Protein AF-A0A6A6DLZ6-F1 (afdb_monomer_lite)

Radius of gyration: 21.55 Å; chains: 1; bounding box: 54×47×52 Å

pLDDT: mean 84.93, std 8.83, range [51.41, 95.44]

InterPro domains:
  IPR036188 FAD/NAD(P)-binding domain superfamily [SSF51905] (59-124)
  IPR053212 2,6-Dihydroxypyridine 3-monooxygenase [PTHR47469] (5-257)
  IPR054707 2,6-dihydroxypyridine 3-monooxygenase, substrate binding domain-like [PF22607] (129-257)

Secondary structure (DSSP, 8-state):
--HHHHIIIII---S---EEEEEEEEE-TTS-EEEEEEEEEEEEE--HHHHHHHHHHHHH--SSSPPPP---SEEEEEEEE-SSSEEEEEEETTS---EEEEEES------GGG-HHHHHH-TT--PEEEEEEEEEEEEEGGGS-HHHHHHHTTEEEEEEETTEEEEEEEE--TT----GGG-EEEEEEEEE---HHHHHHHTB-TTSPBPSSEE-TTT--TT--HHHHHTTS----HHHHHHHHT-SS-BEEEEEE-

Foldseek 3Di:
DPPVVCCVPQQPDDPDFWAWFFWEFEADLAQDTPDIDGDPDTDIDGDPLSVVVSVVCSLQVDPDDPGDDDDPQWAWDDWDDPPQWIKTWTAGPPDPGDIDIDTHNDDDQPPPPPRPHCCVVPVPDDWAFPQKKKKKDKDFLVLDDPSLSVSAPSHWYWYDFPPKIKIKHWYAASVSDPPNRRTMMMMIIIDGHNDVVVVQVLQQFPVRDGDPWKDAQVGGDPCNAPQNCCVVTSRSNVSVNSVRVSDDGIIMTGDTDD

Structure (mmCIF, N/CA/C/O backbone):
data_AF-A0A6A6DLZ6-F1
#
_entry.id   AF-A0A6A6DLZ6-F1
#
loop_
_atom_site.group_PDB
_atom_site.id
_atom_site.type_symbol
_atom_site.label_atom_id
_atom_site.label_alt_id
_atom_site.label_comp_id
_atom_site.label_asym_id
_atom_site.label_entity_id
_atom_site.label_seq_id
_atom_site.pdbx_PDB_ins_code
_atom_site.Cartn_x
_atom_site.Cartn_y
_atom_site.Cartn_z
_atom_site.occupancy
_atom_site.B_iso_or_equiv
_atom_site.auth_seq_id
_atom_site.auth_comp_id
_atom_site.auth_asym_id
_atom_site.auth_atom_id
_atom_site.pdbx_PDB_model_num
ATOM 1 N N . PRO A 1 1 ? -11.642 18.441 1.630 1.00 51.41 1 PRO A N 1
ATOM 2 C CA . PRO A 1 1 ? -10.309 19.098 1.630 1.00 51.41 1 PRO A CA 1
ATOM 3 C C . PRO A 1 1 ? -9.231 18.124 1.139 1.00 51.41 1 PRO A C 1
ATOM 5 O O . PRO A 1 1 ? -9.295 16.949 1.484 1.00 51.41 1 PRO A O 1
ATOM 8 N N . GLY A 1 2 ? -8.276 18.574 0.318 1.00 76.56 2 GLY A N 1
ATOM 9 C CA . GLY A 1 2 ? -7.128 17.735 -0.048 1.00 76.56 2 GLY A CA 1
ATOM 10 C C . GLY A 1 2 ? -6.233 17.472 1.169 1.00 76.56 2 GLY A C 1
ATOM 11 O O . GLY A 1 2 ? -6.172 18.306 2.071 1.00 76.56 2 GLY A O 1
ATOM 12 N N . VAL A 1 3 ? -5.515 16.340 1.188 1.00 80.38 3 VAL A N 1
ATOM 13 C CA . VAL A 1 3 ? -4.617 15.951 2.301 1.00 80.38 3 VAL A CA 1
ATOM 14 C C . VAL A 1 3 ? -3.654 17.082 2.672 1.00 80.38 3 VAL A C 1
ATOM 16 O O . VAL A 1 3 ? -3.439 17.351 3.846 1.00 80.38 3 VAL A O 1
ATOM 19 N N . ARG A 1 4 ? -3.129 17.801 1.676 1.00 80.56 4 ARG A N 1
ATOM 20 C CA . ARG A 1 4 ? -2.247 18.951 1.895 1.00 80.56 4 ARG A CA 1
ATOM 21 C C . ARG A 1 4 ? -2.924 20.078 2.671 1.00 80.56 4 ARG A C 1
ATOM 23 O O . ARG A 1 4 ? -2.366 20.537 3.654 1.00 80.56 4 ARG A O 1
ATOM 30 N N . THR A 1 5 ? -4.117 20.499 2.250 1.00 85.00 5 THR A N 1
ATOM 31 C CA . THR A 1 5 ? -4.872 21.552 2.943 1.00 85.00 5 THR A CA 1
ATOM 32 C C . THR A 1 5 ? -5.082 21.182 4.406 1.00 85.00 5 THR A C 1
ATOM 34 O O . THR A 1 5 ? -4.882 22.015 5.277 1.00 85.00 5 THR A O 1
ATOM 37 N N . PHE A 1 6 ? -5.394 19.912 4.678 1.00 86.38 6 PHE A N 1
ATOM 38 C CA . PHE A 1 6 ? -5.531 19.415 6.042 1.00 86.38 6 PHE A CA 1
ATOM 39 C C . PHE A 1 6 ? -4.216 19.496 6.837 1.00 86.38 6 PHE A C 1
ATOM 41 O O . PHE A 1 6 ? -4.207 19.965 7.970 1.00 86.38 6 PHE A O 1
ATOM 48 N N . VAL A 1 7 ? -3.089 19.071 6.256 1.00 87.12 7 VAL A N 1
ATOM 49 C CA . VAL A 1 7 ? -1.778 19.158 6.926 1.00 87.12 7 VAL A CA 1
ATOM 50 C C . VAL A 1 7 ? -1.394 20.613 7.213 1.00 87.12 7 VAL A C 1
ATOM 52 O O . VAL A 1 7 ? -0.955 20.921 8.323 1.00 87.12 7 VAL A O 1
ATOM 55 N N . ASP A 1 8 ? -1.592 21.496 6.234 1.00 84.00 8 ASP A N 1
ATOM 56 C CA . ASP A 1 8 ? -1.259 22.919 6.326 1.00 84.00 8 ASP A CA 1
ATOM 57 C C . ASP A 1 8 ? -2.126 23.631 7.388 1.00 84.00 8 ASP A C 1
ATOM 59 O O . ASP A 1 8 ? -1.635 24.491 8.121 1.00 84.00 8 ASP A O 1
ATOM 63 N N . GLU A 1 9 ? -3.399 23.247 7.513 1.00 86.69 9 GLU A N 1
ATOM 64 C CA . GLU A 1 9 ? -4.353 23.847 8.451 1.00 86.69 9 GLU A CA 1
ATOM 65 C C . GLU A 1 9 ? -4.205 23.315 9.884 1.00 86.69 9 GLU A C 1
ATOM 67 O O . GLU A 1 9 ? -4.178 24.108 10.831 1.00 86.69 9 GLU A O 1
ATOM 72 N N . TYR A 1 10 ? -4.081 21.994 10.055 1.00 84.38 10 TYR A N 1
ATOM 73 C CA . TYR A 1 10 ? -4.213 21.346 11.364 1.00 84.38 10 TYR A CA 1
ATOM 74 C C . TYR A 1 10 ? -2.885 20.886 11.969 1.00 84.38 10 TYR A C 1
ATOM 76 O O . TYR A 1 10 ? -2.687 21.057 13.167 1.00 84.38 10 TYR A O 1
ATOM 84 N N . VAL A 1 11 ? -1.953 20.346 11.175 1.00 84.44 11 VAL A N 1
ATOM 85 C CA . VAL A 1 11 ? -0.711 19.760 11.718 1.00 84.44 11 VAL A CA 1
ATOM 86 C C . VAL A 1 11 ? 0.348 20.831 11.982 1.00 84.44 11 VAL A C 1
ATOM 88 O O . VAL A 1 11 ? 0.871 20.892 13.092 1.00 84.44 11 VAL A O 1
ATOM 91 N N . LYS A 1 12 ? 0.608 21.695 10.984 1.00 74.81 12 LYS A N 1
ATOM 92 C CA . LYS A 1 12 ? 1.589 22.805 10.984 1.00 74.81 12 LYS A CA 1
ATOM 93 C C . LYS A 1 12 ? 3.054 22.386 11.247 1.00 74.81 12 LYS A C 1
ATOM 95 O O . LYS A 1 12 ? 3.351 21.449 11.973 1.00 74.81 12 LYS A O 1
ATOM 100 N N . ASN A 1 13 ? 4.005 23.118 10.657 1.00 70.81 13 ASN A N 1
ATOM 101 C CA . ASN A 1 13 ? 5.450 23.060 10.962 1.00 70.81 13 ASN A CA 1
ATOM 102 C C . ASN A 1 13 ? 6.152 21.683 10.878 1.00 70.81 13 ASN A C 1
ATOM 104 O O . ASN A 1 13 ? 7.225 21.511 11.457 1.00 70.81 13 ASN A O 1
ATOM 108 N N . TYR A 1 14 ? 5.608 20.704 10.147 1.00 74.19 14 TYR A N 1
ATOM 109 C CA . TYR A 1 14 ? 6.325 19.451 9.892 1.00 74.19 14 TYR A CA 1
ATOM 110 C C . TYR A 1 14 ? 7.407 19.683 8.819 1.00 74.19 14 TYR A C 1
ATOM 112 O O . TYR A 1 14 ? 7.070 20.196 7.750 1.00 74.19 14 TYR A O 1
ATOM 120 N N . PRO A 1 15 ? 8.688 19.335 9.063 1.00 69.44 15 PRO A N 1
ATOM 121 C CA . PRO A 1 15 ? 9.818 19.874 8.300 1.00 69.44 15 PRO A CA 1
ATOM 122 C C . PRO A 1 15 ? 9.729 19.570 6.803 1.00 69.44 15 PRO A C 1
ATOM 124 O O . PRO A 1 15 ? 9.717 20.482 5.980 1.00 69.44 15 PRO A O 1
ATOM 127 N N . THR A 1 16 ? 9.633 18.297 6.422 1.00 78.31 16 THR A N 1
ATOM 128 C CA . THR A 1 16 ? 9.299 17.892 5.055 1.00 78.31 16 THR A CA 1
ATOM 129 C C . THR A 1 16 ? 8.714 16.490 5.075 1.00 78.31 16 THR A C 1
ATOM 131 O O . THR A 1 16 ? 9.278 15.579 5.670 1.00 78.31 16 THR A O 1
ATOM 134 N N . TYR A 1 17 ? 7.573 16.324 4.415 1.00 84.38 17 TYR A N 1
ATOM 135 C CA . TYR A 1 17 ? 6.872 15.044 4.318 1.00 84.38 17 TYR A CA 1
ATOM 136 C C . TYR A 1 17 ? 6.541 14.663 2.874 1.00 84.38 17 TYR A C 1
ATOM 138 O O . TYR A 1 17 ? 6.026 13.576 2.633 1.00 84.38 17 TYR A O 1
ATOM 146 N N . VAL A 1 18 ? 6.835 15.536 1.909 1.00 86.81 18 VAL A N 1
ATOM 147 C CA . VAL A 1 18 ? 6.527 15.338 0.492 1.00 86.81 18 VAL A CA 1
ATOM 148 C C . VAL A 1 18 ? 7.739 15.594 -0.385 1.00 86.81 18 VAL A C 1
ATOM 150 O O . VAL A 1 18 ? 8.544 16.481 -0.117 1.00 86.81 18 VAL A O 1
ATOM 153 N N . MET A 1 19 ? 7.808 14.861 -1.490 1.00 85.44 19 MET A N 1
ATOM 154 C CA . MET A 1 19 ? 8.652 15.186 -2.627 1.00 85.44 19 MET A CA 1
ATOM 155 C C . MET A 1 19 ? 7.792 15.768 -3.746 1.00 85.44 19 MET A C 1
ATOM 157 O O . MET A 1 19 ? 6.737 15.230 -4.087 1.00 85.44 19 MET A O 1
ATOM 161 N N . LYS A 1 20 ? 8.246 16.880 -4.321 1.00 84.56 20 LYS A N 1
ATOM 162 C CA . LYS A 1 20 ? 7.595 17.515 -5.466 1.00 84.56 20 LYS A CA 1
ATOM 163 C C . LYS A 1 20 ? 8.034 16.815 -6.750 1.00 84.56 20 LYS A C 1
ATOM 165 O O . LYS A 1 20 ? 9.223 16.755 -7.047 1.00 84.56 20 LYS A O 1
ATOM 170 N N . GLN A 1 21 ? 7.073 16.342 -7.528 1.00 81.00 21 GLN A N 1
ATOM 171 C CA . GLN A 1 21 ? 7.272 15.822 -8.872 1.00 81.00 21 GLN A CA 1
ATOM 172 C C . GLN A 1 21 ? 6.725 16.813 -9.895 1.00 81.00 21 GLN A C 1
ATOM 174 O O . GLN A 1 21 ? 5.626 17.353 -9.749 1.00 81.00 21 GLN A O 1
ATOM 179 N N . VAL A 1 22 ? 7.524 17.084 -10.922 1.00 78.00 22 VAL A N 1
ATOM 180 C CA . VAL A 1 22 ? 7.222 18.121 -11.924 1.00 78.00 22 VAL A CA 1
ATOM 181 C C . VAL A 1 22 ? 7.024 17.556 -13.326 1.00 78.00 22 VAL A C 1
ATOM 183 O O . VAL A 1 22 ? 6.518 18.256 -14.199 1.00 78.00 22 VAL A O 1
ATOM 186 N N . MET A 1 23 ? 7.387 16.290 -13.537 1.00 86.31 23 MET A N 1
ATOM 187 C CA . MET A 1 23 ? 7.333 15.630 -14.837 1.00 86.31 23 MET A CA 1
ATOM 188 C C . MET A 1 23 ? 6.678 14.261 -14.723 1.00 86.31 23 MET A C 1
ATOM 190 O O . MET A 1 23 ? 7.024 13.486 -13.830 1.00 86.31 23 MET A O 1
ATOM 194 N N . LEU A 1 24 ? 5.808 13.951 -15.681 1.00 88.81 24 LEU A N 1
ATOM 195 C CA . LEU A 1 24 ? 5.468 12.583 -16.048 1.00 88.81 24 LEU A CA 1
ATOM 196 C C . LEU A 1 24 ? 6.252 12.220 -17.310 1.00 88.81 24 LEU A C 1
ATOM 198 O O . LEU A 1 24 ? 6.223 12.950 -18.301 1.00 88.81 24 LEU A O 1
ATOM 202 N N . LYS A 1 25 ? 6.968 11.101 -17.252 1.00 90.94 25 LYS A N 1
ATOM 203 C CA . LYS A 1 25 ? 7.725 10.537 -18.369 1.00 90.94 25 LYS A CA 1
ATOM 204 C C . LYS A 1 25 ? 7.050 9.249 -18.821 1.00 90.94 25 LYS A C 1
ATOM 206 O O . LYS A 1 25 ? 6.838 8.363 -17.996 1.00 90.94 25 LYS A O 1
ATOM 211 N N . ILE A 1 26 ? 6.743 9.130 -20.110 1.00 90.81 26 ILE A N 1
ATOM 212 C CA . ILE A 1 26 ? 6.267 7.876 -20.709 1.00 90.81 26 ILE A CA 1
ATOM 213 C C . ILE A 1 26 ? 7.429 7.240 -21.457 1.00 90.81 26 ILE A C 1
ATOM 215 O O . ILE A 1 26 ? 8.062 7.896 -22.288 1.00 90.81 26 ILE A O 1
ATOM 219 N N . LEU A 1 27 ? 7.729 5.983 -21.133 1.00 88.81 27 LEU A N 1
ATOM 220 C CA . LEU A 1 27 ? 8.828 5.249 -21.751 1.00 88.81 27 LEU A CA 1
ATOM 221 C C . LEU A 1 27 ? 8.331 4.292 -22.816 1.00 88.81 27 LEU A C 1
ATOM 223 O O . LEU A 1 27 ? 7.310 3.622 -22.655 1.00 88.81 27 LEU A O 1
ATOM 227 N N . ASN A 1 28 ? 9.154 4.142 -23.843 1.00 87.38 28 ASN A N 1
ATOM 228 C CA . ASN A 1 28 ? 8.986 3.094 -24.825 1.00 87.38 28 ASN A CA 1
ATOM 229 C C . ASN A 1 28 ? 9.585 1.765 -24.357 1.00 87.38 28 ASN A C 1
ATOM 231 O O . ASN A 1 28 ? 10.181 1.614 -23.284 1.00 87.38 28 ASN A O 1
ATOM 235 N N . ARG A 1 29 ? 9.448 0.768 -25.225 1.00 85.31 29 ARG A N 1
ATOM 236 C CA . ARG A 1 29 ? 9.953 -0.590 -25.020 1.00 85.31 29 ARG A CA 1
ATOM 237 C C . ARG A 1 29 ? 11.476 -0.695 -24.929 1.00 85.31 29 ARG A C 1
ATOM 239 O O . ARG A 1 29 ? 11.948 -1.705 -24.423 1.00 85.31 29 ARG A O 1
ATOM 246 N N . LYS A 1 30 ? 12.235 0.296 -25.398 1.00 87.00 30 LYS A N 1
ATOM 247 C CA . LYS A 1 30 ? 13.705 0.338 -25.327 1.00 87.00 30 LYS A CA 1
ATOM 248 C C . LYS A 1 30 ? 14.222 1.057 -24.077 1.00 87.00 30 LYS A C 1
ATOM 250 O O . LYS A 1 30 ? 15.423 1.053 -23.836 1.00 87.00 30 LYS A O 1
ATOM 255 N N . GLY A 1 31 ? 13.335 1.641 -23.269 1.00 86.56 31 GLY A N 1
ATOM 256 C CA . GLY A 1 31 ? 13.719 2.460 -22.117 1.00 86.56 31 GLY A CA 1
ATOM 257 C C . GLY A 1 31 ? 13.913 3.940 -22.440 1.00 86.56 31 GLY A C 1
ATOM 258 O O . GLY A 1 31 ? 14.315 4.703 -21.568 1.00 86.56 31 GLY A O 1
ATOM 259 N N . GLU A 1 32 ? 13.617 4.364 -23.667 1.00 89.62 32 GLU A N 1
ATOM 260 C CA . GLU A 1 32 ? 13.744 5.758 -24.083 1.00 89.62 32 GLU A CA 1
ATOM 261 C C . GLU A 1 32 ? 12.483 6.533 -23.688 1.00 89.62 32 GLU A C 1
ATOM 263 O O . GLU A 1 32 ? 11.372 5.999 -23.712 1.00 89.62 32 GLU A O 1
ATOM 268 N N . VAL A 1 33 ? 12.654 7.802 -23.319 1.00 90.88 33 VAL A N 1
ATOM 269 C CA . VAL A 1 33 ? 11.540 8.690 -22.975 1.00 90.88 33 VAL A CA 1
ATOM 270 C C . VAL A 1 33 ? 10.897 9.194 -24.268 1.00 90.88 33 VAL A C 1
ATOM 272 O O . VAL A 1 33 ? 11.531 9.936 -25.013 1.00 90.88 33 VAL A O 1
ATOM 275 N N . GLU A 1 34 ? 9.648 8.807 -24.524 1.00 88.62 34 GLU A N 1
ATOM 276 C CA . GLU A 1 34 ? 8.874 9.257 -25.694 1.00 88.62 34 GLU A CA 1
ATOM 277 C C . GLU A 1 34 ? 8.091 10.533 -25.407 1.00 88.62 34 GLU A C 1
ATOM 279 O O . GLU A 1 34 ? 7.983 11.412 -26.260 1.00 88.62 34 GLU A O 1
ATOM 284 N N . VAL A 1 35 ? 7.550 10.644 -24.195 1.00 85.56 35 VAL A N 1
ATOM 285 C CA . VAL A 1 35 ? 6.729 11.785 -23.794 1.00 85.56 35 VAL A CA 1
ATOM 286 C C . VAL A 1 35 ? 7.228 12.321 -22.467 1.00 85.56 35 VAL A C 1
ATOM 288 O O . VAL A 1 35 ? 7.421 11.567 -21.514 1.00 85.56 35 VAL A O 1
ATOM 291 N N . VAL A 1 36 ? 7.383 13.641 -22.400 1.00 83.50 36 VAL A N 1
ATOM 292 C CA . VAL A 1 36 ? 7.560 14.384 -21.153 1.00 83.50 36 VAL A CA 1
ATOM 293 C C . VAL A 1 36 ? 6.418 15.378 -21.055 1.00 83.50 36 VAL A C 1
ATOM 295 O O . VAL A 1 36 ? 6.359 16.330 -21.830 1.00 83.50 36 VAL A O 1
ATOM 298 N N . THR A 1 37 ? 5.513 15.171 -20.103 1.00 80.38 37 THR A N 1
ATOM 299 C CA . THR A 1 37 ? 4.486 16.163 -19.784 1.00 80.38 37 THR A CA 1
ATOM 300 C C . THR A 1 37 ? 4.825 16.844 -18.465 1.00 80.38 37 THR A C 1
ATOM 302 O O . THR A 1 37 ? 4.978 16.213 -17.413 1.00 80.38 37 THR A O 1
ATOM 305 N N . GLY A 1 38 ? 4.971 18.167 -18.524 1.00 70.69 38 GLY A N 1
ATOM 306 C CA . GLY A 1 38 ? 4.945 18.999 -17.328 1.00 70.69 38 GLY A CA 1
ATOM 307 C C . GLY A 1 38 ? 3.517 19.064 -16.798 1.00 70.69 38 GLY A C 1
ATOM 308 O O . GLY A 1 38 ? 2.576 19.191 -17.579 1.00 70.69 38 GLY A O 1
ATOM 309 N N . HIS A 1 39 ? 3.340 18.973 -15.484 1.00 62.06 39 HIS A N 1
ATOM 310 C CA . HIS A 1 39 ? 2.038 19.263 -14.885 1.00 62.06 39 HIS A CA 1
ATOM 311 C C . HIS A 1 39 ? 1.927 20.768 -14.613 1.00 62.06 39 HIS A C 1
ATOM 313 O O . HIS A 1 39 ? 2.850 21.361 -14.054 1.00 62.06 39 HIS A O 1
ATOM 319 N N . SER A 1 40 ? 0.791 21.383 -14.961 1.00 53.38 40 SER A N 1
ATOM 320 C CA . SER A 1 40 ? 0.486 22.782 -14.604 1.00 53.38 40 SER A CA 1
ATOM 321 C C . SER A 1 40 ? 0.454 22.996 -13.083 1.00 53.38 40 SER A C 1
ATOM 323 O O . SER A 1 40 ? 0.777 24.077 -12.596 1.00 53.38 40 SER A O 1
ATOM 325 N N . SER A 1 41 ? 0.149 21.940 -12.325 1.00 59.22 41 SER A N 1
ATOM 326 C CA . SER A 1 41 ? 0.289 21.851 -10.872 1.00 59.22 41 SER A CA 1
ATOM 327 C C . SER A 1 41 ? 1.226 20.701 -10.509 1.00 59.22 41 SER A C 1
ATOM 329 O O . SER A 1 41 ? 0.954 19.552 -10.840 1.00 59.22 41 SER A O 1
ATOM 331 N N . SER A 1 42 ? 2.320 20.975 -9.805 1.00 68.06 42 SER A N 1
ATOM 332 C CA . SER A 1 42 ? 3.239 19.926 -9.354 1.00 68.06 42 SER A CA 1
ATOM 333 C C . SER A 1 42 ? 2.558 18.879 -8.471 1.00 68.06 42 SER A C 1
ATOM 335 O O . SER A 1 42 ? 1.921 19.247 -7.479 1.00 68.06 42 SER A O 1
ATOM 337 N N . THR A 1 43 ? 2.773 17.600 -8.762 1.00 78.19 43 THR A N 1
ATOM 338 C CA . THR A 1 43 ? 2.321 16.491 -7.915 1.00 78.19 43 THR A CA 1
ATOM 339 C C . THR A 1 43 ? 3.209 16.402 -6.676 1.00 78.19 43 THR A C 1
ATOM 341 O O . THR A 1 43 ? 4.429 16.512 -6.770 1.00 78.19 43 THR A O 1
ATOM 344 N N . MET A 1 44 ? 2.619 16.218 -5.498 1.00 84.56 44 MET A N 1
ATOM 345 C CA . MET A 1 44 ? 3.354 16.001 -4.250 1.00 84.56 44 MET A CA 1
ATOM 346 C C . MET A 1 44 ? 3.149 14.567 -3.794 1.00 84.56 44 MET A C 1
ATOM 348 O O . MET A 1 44 ? 2.012 14.111 -3.709 1.00 84.56 44 MET A O 1
ATOM 352 N N . LEU A 1 45 ? 4.239 13.871 -3.492 1.00 87.75 45 LEU A N 1
ATOM 353 C CA . LEU A 1 45 ? 4.207 12.464 -3.113 1.00 87.75 45 LEU A CA 1
ATOM 354 C C . LEU A 1 45 ? 4.819 12.257 -1.737 1.00 87.75 45 LEU A C 1
ATOM 356 O O . LEU A 1 45 ? 5.860 12.826 -1.422 1.00 87.75 45 LEU A O 1
ATOM 360 N N . SER A 1 46 ? 4.177 11.414 -0.940 1.00 88.44 46 SER A N 1
ATOM 361 C CA . SER A 1 46 ? 4.623 11.006 0.390 1.00 88.44 46 SER A CA 1
ATOM 362 C C . SER A 1 46 ? 4.470 9.495 0.535 1.00 88.44 46 SER A C 1
ATOM 364 O O . SER A 1 46 ? 3.737 8.869 -0.235 1.00 88.44 46 SER A O 1
ATOM 366 N N . T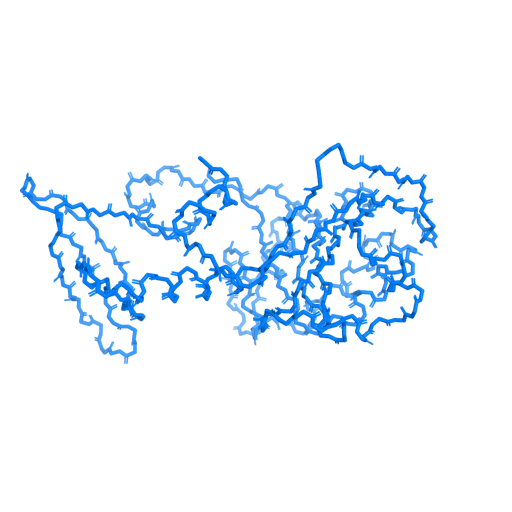HR A 1 47 ? 5.130 8.905 1.527 1.00 88.38 47 THR A N 1
ATOM 367 C CA . THR A 1 47 ? 4.858 7.520 1.920 1.00 88.38 47 THR A CA 1
ATOM 368 C C . THR A 1 47 ? 3.761 7.489 2.979 1.00 88.38 47 THR A C 1
ATOM 370 O O . THR A 1 47 ? 3.621 8.406 3.794 1.00 88.38 47 THR A O 1
ATOM 373 N N . CYS A 1 48 ? 2.994 6.398 3.022 1.00 86.44 48 CYS A N 1
ATOM 374 C CA . CYS A 1 48 ? 2.009 6.202 4.085 1.00 86.44 48 CYS A CA 1
ATOM 375 C C . CYS A 1 48 ? 2.664 6.199 5.474 1.00 86.44 48 CYS A C 1
ATOM 377 O O . CYS A 1 48 ? 2.049 6.673 6.423 1.00 86.44 48 CYS A O 1
ATOM 379 N N . GLY A 1 49 ? 3.902 5.703 5.602 1.00 86.56 49 GLY A N 1
ATOM 380 C CA . GLY A 1 49 ? 4.618 5.669 6.876 1.00 86.56 49 GLY A CA 1
ATOM 381 C C . GLY A 1 49 ? 4.966 7.059 7.409 1.00 86.56 49 GLY A C 1
ATOM 382 O O . GLY A 1 49 ? 4.780 7.304 8.601 1.00 86.56 49 GLY A O 1
ATOM 383 N N . ILE A 1 50 ? 5.393 7.989 6.545 1.00 87.62 50 ILE A N 1
ATOM 384 C CA . ILE A 1 50 ? 5.624 9.389 6.936 1.00 87.62 50 ILE A CA 1
ATOM 385 C C . ILE A 1 50 ? 4.313 10.029 7.395 1.00 87.62 50 ILE A C 1
ATOM 387 O O . ILE A 1 50 ? 4.258 10.586 8.492 1.00 87.62 50 ILE A O 1
ATOM 391 N N . LEU A 1 51 ? 3.249 9.915 6.591 1.00 88.94 51 LEU A N 1
ATOM 392 C CA . LEU A 1 51 ? 1.946 10.495 6.930 1.00 88.94 51 LEU A CA 1
ATOM 393 C C . LEU A 1 51 ? 1.399 9.926 8.244 1.00 88.94 51 LEU A C 1
ATOM 395 O O . LEU A 1 51 ? 0.944 10.680 9.099 1.00 88.94 51 LEU A O 1
ATOM 399 N N . TYR A 1 52 ? 1.499 8.611 8.439 1.00 89.44 52 TYR A N 1
ATOM 400 C CA . TYR A 1 52 ? 1.067 7.949 9.666 1.00 89.44 52 TYR A CA 1
ATOM 401 C C . TYR A 1 52 ? 1.828 8.459 10.893 1.00 89.44 52 TYR A C 1
ATOM 403 O O . TYR A 1 52 ? 1.200 8.829 11.882 1.00 89.44 52 TYR A O 1
ATOM 411 N N . LYS A 1 53 ? 3.166 8.526 10.833 1.00 87.38 53 LYS A N 1
ATOM 412 C CA . LYS A 1 53 ? 3.987 9.054 11.936 1.00 87.38 53 LYS A CA 1
ATOM 413 C C . LYS A 1 53 ? 3.628 10.503 12.241 1.00 87.38 53 LYS A C 1
ATOM 415 O O . LYS A 1 53 ? 3.412 10.835 13.398 1.00 87.38 53 LYS A O 1
ATOM 420 N N . MET A 1 54 ? 3.516 11.339 11.211 1.00 88.56 54 MET A N 1
ATOM 421 C CA . MET A 1 54 ? 3.153 12.747 11.346 1.00 88.56 54 MET A CA 1
ATOM 422 C C . MET A 1 54 ? 1.795 12.919 12.036 1.00 88.56 54 MET A C 1
ATOM 424 O O . MET A 1 54 ? 1.709 13.611 13.049 1.00 88.56 54 MET A O 1
ATOM 428 N N . PHE A 1 55 ? 0.748 12.259 11.535 1.00 89.25 55 PHE A N 1
ATOM 429 C CA . PHE A 1 55 ? -0.591 12.371 12.113 1.00 89.25 55 PHE A CA 1
ATOM 430 C C . PHE A 1 55 ? -0.671 11.772 13.513 1.00 89.25 55 PHE A C 1
ATOM 432 O O . PHE A 1 55 ? -1.279 12.379 14.390 1.00 89.25 55 PHE A O 1
ATOM 439 N N . LYS A 1 56 ? -0.021 10.629 13.758 1.00 88.75 56 LYS A N 1
ATOM 440 C CA . LYS A 1 56 ? 0.012 10.009 15.086 1.00 88.75 56 LYS A CA 1
ATOM 441 C C . LYS A 1 56 ? 0.744 10.883 16.100 1.00 88.75 56 LYS A C 1
ATOM 443 O O . LYS A 1 56 ? 0.236 11.085 17.196 1.00 88.75 56 LYS A O 1
ATOM 448 N N . SER A 1 57 ? 1.911 11.421 15.747 1.00 86.62 57 SER A N 1
ATOM 449 C CA . SER A 1 57 ? 2.645 12.342 16.618 1.00 86.62 57 SER A CA 1
ATOM 450 C C . SER A 1 57 ? 1.818 13.583 16.928 1.00 86.62 57 SER A C 1
ATOM 452 O O . SER A 1 57 ? 1.755 13.978 18.085 1.00 86.62 57 SER A O 1
ATOM 454 N N . HIS A 1 58 ? 1.141 14.156 15.930 1.00 86.75 58 HIS A N 1
ATOM 455 C CA . HIS A 1 58 ? 0.274 15.310 16.144 1.00 86.75 58 HIS A CA 1
ATOM 456 C C . HIS A 1 58 ? -0.901 14.978 17.078 1.00 86.75 58 HIS A C 1
ATOM 458 O O . HIS A 1 58 ? -1.079 15.665 18.082 1.00 86.75 58 HIS A O 1
ATOM 464 N N . LEU A 1 59 ? -1.623 13.881 16.809 1.00 86.94 59 LEU A N 1
ATOM 465 C CA . LEU A 1 59 ? -2.746 13.387 17.619 1.00 86.94 59 LEU A CA 1
ATOM 466 C C . LEU A 1 59 ? -2.373 13.237 19.102 1.00 86.94 59 LEU A C 1
ATOM 468 O O . LEU A 1 59 ? -3.164 13.576 19.976 1.00 86.94 59 LEU A O 1
ATOM 472 N N . LEU A 1 60 ? -1.161 12.749 19.380 1.00 87.75 60 LEU A N 1
ATOM 473 C CA . LEU A 1 60 ? -0.670 12.503 20.738 1.00 87.75 60 LEU A CA 1
ATOM 474 C C . LEU A 1 60 ? 0.015 13.722 21.385 1.00 87.75 60 LEU A C 1
ATOM 476 O O . LEU A 1 60 ? 0.314 13.686 22.574 1.00 87.75 60 LEU A O 1
ATOM 480 N N . SER A 1 61 ? 0.286 14.791 20.628 1.00 82.44 61 SER A N 1
ATOM 481 C CA . SER A 1 61 ? 1.024 15.976 21.103 1.00 82.44 61 SER A CA 1
ATOM 482 C C . SER A 1 61 ? 0.152 17.072 21.723 1.00 82.44 61 SER A C 1
ATOM 484 O O . SER A 1 61 ? 0.688 18.079 22.180 1.00 82.44 61 SER A O 1
ATOM 486 N N . CYS A 1 62 ? -1.177 16.925 21.732 1.00 69.69 62 CYS A N 1
ATOM 487 C CA . CYS A 1 62 ? -2.081 17.950 22.255 1.00 69.69 62 CYS A CA 1
ATOM 488 C C . CYS A 1 62 ? -1.828 18.233 23.746 1.00 69.69 62 CYS A C 1
ATOM 490 O O . CYS A 1 62 ? -2.200 17.447 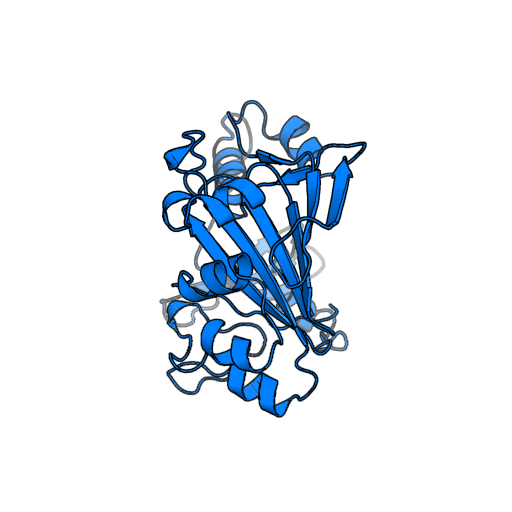24.611 1.00 69.69 62 CYS A O 1
ATOM 492 N N . VAL A 1 63 ? -1.233 19.397 24.034 1.00 60.16 63 VAL A N 1
ATOM 493 C CA . VAL A 1 63 ? -0.938 19.870 25.401 1.00 60.16 63 VAL A CA 1
ATOM 494 C C . VAL A 1 63 ? -2.142 20.584 26.042 1.00 60.16 63 VAL A C 1
ATOM 496 O O . VAL A 1 63 ? -2.281 20.568 27.259 1.00 60.16 63 VAL A O 1
ATOM 499 N N . ASN A 1 64 ? -3.043 21.167 25.235 1.00 59.88 64 ASN A N 1
ATOM 500 C CA . ASN A 1 64 ? -4.145 22.032 25.694 1.00 59.88 64 ASN A CA 1
ATOM 501 C C . ASN A 1 64 ? -5.532 21.563 25.194 1.00 59.88 64 ASN A C 1
ATOM 503 O O . ASN A 1 64 ? -6.266 22.330 24.572 1.00 59.88 64 ASN A O 1
ATOM 507 N N . GLY A 1 65 ? -5.886 20.297 25.426 1.00 66.31 65 GLY A N 1
ATOM 508 C CA . GLY A 1 65 ? -7.180 19.713 25.048 1.00 66.31 65 GLY A CA 1
ATOM 509 C C . GLY A 1 65 ? -7.364 18.297 25.609 1.00 66.31 65 GLY A C 1
ATOM 510 O O . GLY A 1 65 ? -6.465 17.805 26.293 1.00 66.31 65 GLY A O 1
ATOM 511 N N . PRO A 1 66 ? -8.506 17.628 25.355 1.00 68.75 66 PRO A N 1
ATOM 512 C CA . PRO A 1 66 ? -8.667 16.224 25.718 1.00 68.75 66 PRO A CA 1
ATOM 513 C C . PRO A 1 66 ? -7.577 15.385 25.038 1.00 68.75 66 PRO A C 1
ATOM 515 O O . PRO A 1 66 ? -7.377 15.469 23.826 1.00 68.75 66 PRO A O 1
ATOM 518 N N . VAL A 1 67 ? -6.855 14.597 25.836 1.00 76.19 67 VAL A N 1
ATOM 519 C CA . VAL A 1 67 ? -5.784 13.724 25.347 1.00 76.19 67 VAL A CA 1
ATOM 520 C C . VAL A 1 67 ? -6.420 12.597 24.541 1.00 76.19 67 VAL A C 1
ATOM 522 O O . VAL A 1 67 ? -7.193 11.804 25.078 1.00 76.19 67 VAL A O 1
ATOM 525 N N . ALA A 1 68 ? -6.104 12.522 23.251 1.00 87.50 68 ALA A N 1
ATOM 526 C CA . ALA A 1 68 ? -6.497 11.384 22.438 1.00 87.50 68 ALA A CA 1
ATOM 527 C C . ALA A 1 68 ? -5.723 10.137 22.886 1.00 87.50 68 ALA A C 1
ATOM 529 O O . ALA A 1 68 ? -4.498 10.169 23.023 1.00 87.50 68 ALA A O 1
ATOM 530 N N . THR A 1 69 ? -6.427 9.026 23.086 1.00 89.62 69 THR A N 1
ATOM 531 C CA . THR A 1 69 ? -5.803 7.720 23.302 1.00 89.62 69 THR A CA 1
ATOM 532 C C . THR A 1 69 ? -5.651 6.992 21.969 1.00 89.62 69 THR A C 1
ATOM 534 O O . THR A 1 69 ? -6.478 7.111 21.065 1.00 89.62 69 THR A O 1
ATOM 537 N N . TYR A 1 70 ? -4.554 6.251 21.824 1.00 91.25 70 TYR A N 1
ATOM 538 C CA . TYR A 1 70 ? -4.300 5.407 20.660 1.00 91.25 70 TYR A CA 1
ATOM 539 C C . TYR A 1 70 ? -3.964 4.000 21.142 1.00 91.25 70 TYR A C 1
ATOM 541 O O . TYR A 1 70 ? -2.811 3.694 21.448 1.00 91.25 70 TYR A O 1
ATOM 549 N N . GLU A 1 71 ? -4.991 3.163 21.239 1.00 91.50 71 GLU A N 1
ATOM 550 C CA . GLU A 1 71 ? -4.867 1.781 21.694 1.00 91.50 71 GLU A CA 1
ATOM 551 C C . GLU A 1 71 ? -4.665 0.852 20.495 1.00 91.50 71 GLU A C 1
ATOM 553 O O . GLU A 1 71 ? -5.489 0.787 19.581 1.00 91.50 71 GLU A O 1
ATOM 558 N N . THR A 1 72 ? -3.534 0.150 20.477 1.00 92.38 72 THR A N 1
ATOM 559 C CA . THR A 1 72 ? -3.247 -0.890 19.486 1.00 92.38 72 THR A CA 1
ATOM 560 C C . THR A 1 72 ? -3.793 -2.233 19.945 1.00 92.38 72 THR A C 1
ATOM 562 O O . THR A 1 72 ? -4.213 -2.381 21.088 1.00 92.38 72 THR A O 1
ATOM 565 N N . GLU A 1 73 ? -3.780 -3.220 19.047 1.00 91.31 73 GLU A N 1
ATOM 566 C CA . GLU A 1 73 ? -4.123 -4.615 19.368 1.00 91.31 73 GLU A CA 1
ATOM 567 C C . GLU A 1 73 ? -5.590 -4.842 19.784 1.00 91.31 73 GLU A C 1
ATOM 569 O O . GLU A 1 73 ? -5.967 -5.955 20.136 1.00 91.31 73 GLU A O 1
ATOM 574 N N . LYS A 1 74 ? -6.443 -3.818 19.653 1.00 91.31 74 LYS A N 1
ATOM 575 C CA . LYS A 1 74 ? -7.894 -3.909 19.835 1.00 91.31 74 LYS A CA 1
ATOM 576 C C . LYS A 1 74 ? -8.573 -4.290 18.519 1.00 91.31 74 LYS A C 1
ATOM 578 O O . LYS A 1 74 ? -8.542 -3.528 17.550 1.00 91.31 74 LYS A O 1
ATOM 583 N N . VAL A 1 75 ? -9.220 -5.450 18.478 1.00 90.19 75 VAL A N 1
ATOM 584 C CA . VAL A 1 75 ? -9.982 -5.917 17.310 1.00 90.19 75 VAL A CA 1
ATOM 585 C C . VAL A 1 75 ? -11.462 -5.715 17.578 1.00 90.19 75 VAL A C 1
ATOM 587 O O . VAL A 1 75 ? -12.057 -6.456 18.356 1.00 90.19 75 VAL A O 1
ATOM 590 N N . VAL A 1 76 ? -12.063 -4.711 16.939 1.00 91.31 76 VAL A N 1
ATOM 591 C CA . VAL A 1 76 ? -13.510 -4.484 17.033 1.00 91.31 76 VAL A CA 1
ATOM 592 C C . VAL A 1 76 ? -14.254 -5.577 16.274 1.00 91.31 76 VAL A C 1
ATOM 594 O O . VAL A 1 76 ? -13.965 -5.854 15.110 1.00 91.31 76 VAL A O 1
ATOM 597 N N . GLN A 1 77 ? -15.213 -6.182 16.963 1.00 89.69 77 GLN A N 1
ATOM 598 C CA . GLN A 1 77 ? -16.007 -7.314 16.504 1.00 89.69 77 GLN A CA 1
ATOM 599 C C . GLN A 1 77 ? -17.426 -6.888 16.122 1.00 89.69 77 GLN A C 1
ATOM 601 O O . GLN A 1 77 ? -17.964 -7.402 15.144 1.00 89.69 77 GLN A O 1
ATOM 606 N N . ASP A 1 78 ? -18.018 -5.947 16.866 1.00 90.19 78 ASP A N 1
ATOM 607 C CA . ASP A 1 78 ? -19.408 -5.532 16.668 1.00 90.19 78 ASP A CA 1
ATOM 608 C C . ASP A 1 78 ? -19.663 -4.088 17.126 1.00 90.19 78 ASP A C 1
ATOM 610 O O . ASP A 1 78 ? -18.942 -3.549 17.972 1.00 90.19 78 ASP A O 1
ATOM 614 N N . ILE A 1 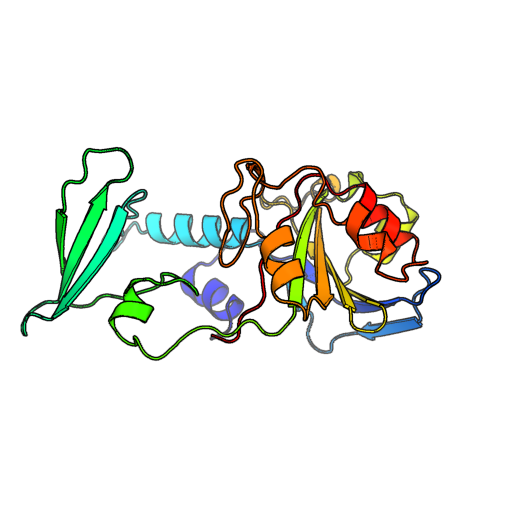79 ? -20.698 -3.468 16.555 1.00 92.06 79 ILE A N 1
ATOM 615 C CA . ILE A 1 79 ? -21.176 -2.127 16.906 1.00 92.06 79 ILE A CA 1
ATOM 616 C C . ILE A 1 79 ? -22.705 -2.155 16.950 1.00 92.06 79 ILE A C 1
ATOM 618 O O . ILE A 1 79 ? -23.350 -2.410 15.934 1.00 92.06 79 ILE A O 1
ATOM 622 N N . LYS A 1 80 ? -23.286 -1.821 18.107 1.00 91.62 80 LYS A N 1
ATOM 623 C CA . LYS A 1 80 ? -24.741 -1.743 18.308 1.00 91.62 80 LYS A CA 1
ATOM 624 C C . LYS A 1 80 ? -25.158 -0.372 18.810 1.00 91.62 80 LYS A C 1
ATOM 626 O O . LYS A 1 80 ? -24.461 0.233 19.618 1.00 91.62 80 LYS A O 1
ATOM 631 N N . ASN A 1 81 ? -26.297 0.114 18.331 1.00 91.06 81 ASN A N 1
ATOM 632 C CA . ASN A 1 81 ? -26.890 1.363 18.794 1.00 91.06 81 ASN A CA 1
ATOM 633 C C . ASN A 1 81 ? -28.060 1.051 19.735 1.00 91.06 81 ASN A C 1
ATOM 635 O O . ASN A 1 81 ? -29.088 0.561 19.275 1.00 91.06 81 ASN A O 1
ATOM 639 N N . ASP A 1 82 ? -27.902 1.348 21.024 1.00 84.31 82 ASP A N 1
ATOM 640 C CA . ASP A 1 82 ? -28.888 1.054 22.072 1.00 84.31 82 ASP A CA 1
ATOM 641 C C . ASP A 1 82 ? -29.705 2.317 22.434 1.00 84.31 82 ASP A C 1
ATOM 643 O O . ASP A 1 82 ? -29.846 2.661 23.608 1.00 84.31 82 ASP A O 1
ATOM 647 N N . GLU A 1 83 ? -30.179 3.047 21.414 1.00 78.38 83 GLU A N 1
ATOM 648 C CA . GLU A 1 83 ? -30.978 4.298 21.437 1.00 78.38 83 GLU A CA 1
ATOM 649 C C . GLU A 1 83 ? -30.354 5.528 22.138 1.00 78.38 83 GLU A C 1
ATOM 651 O O . GLU A 1 83 ? -30.609 6.657 21.721 1.00 78.38 83 GLU A O 1
ATOM 656 N N . GLN A 1 84 ? -29.515 5.350 23.162 1.00 86.25 84 GLN A N 1
ATOM 657 C CA . GLN A 1 84 ? -28.849 6.432 23.905 1.00 86.25 84 GLN A CA 1
ATOM 658 C C . GLN A 1 84 ? -27.349 6.536 23.627 1.00 86.25 84 GLN A C 1
ATOM 660 O O . GLN A 1 84 ? -26.789 7.629 23.663 1.00 86.25 84 GLN A O 1
ATOM 665 N N . LYS A 1 85 ? -26.681 5.400 23.404 1.00 94.50 85 LYS A N 1
ATOM 666 C CA . LYS A 1 85 ? -25.247 5.318 23.107 1.00 94.50 85 LYS A CA 1
ATOM 667 C C . LYS A 1 85 ? -24.978 4.166 22.149 1.00 94.50 85 LYS A C 1
ATOM 669 O O . LYS A 1 85 ? -25.755 3.219 22.048 1.00 94.50 85 LYS A O 1
ATOM 674 N N . ILE A 1 86 ? -23.824 4.236 21.502 1.00 94.75 86 ILE A N 1
ATOM 675 C CA . ILE A 1 86 ? -23.290 3.179 20.659 1.00 94.75 86 ILE A CA 1
ATOM 676 C C . ILE A 1 86 ? -22.361 2.309 21.508 1.00 94.75 86 ILE A C 1
ATOM 678 O O . ILE A 1 86 ? -21.379 2.797 22.071 1.00 94.75 86 ILE A O 1
ATOM 682 N N . THR A 1 87 ? -22.672 1.021 21.595 1.00 95.19 87 THR A N 1
ATOM 683 C CA . THR A 1 87 ? -21.846 -0.000 22.237 1.00 95.19 87 THR A CA 1
ATOM 684 C C . THR A 1 87 ? -20.909 -0.610 21.193 1.00 95.19 87 THR A C 1
ATOM 686 O O . THR A 1 87 ? -21.359 -1.122 20.169 1.00 95.19 87 THR A O 1
ATOM 689 N N . VAL A 1 88 ? -19.602 -0.560 21.450 1.00 94.06 88 VAL A N 1
ATOM 690 C CA . VAL A 1 88 ? -18.557 -1.174 20.621 1.00 94.06 88 VAL A CA 1
ATOM 691 C C . VAL A 1 88 ? -17.989 -2.372 21.363 1.00 94.06 88 VAL A C 1
ATOM 693 O O . VAL A 1 88 ? -17.471 -2.225 22.472 1.00 94.06 88 VAL A O 1
ATOM 696 N N . THR A 1 89 ? -18.054 -3.539 20.734 1.00 93.88 89 THR A N 1
ATOM 697 C CA . THR A 1 89 ? -17.492 -4.783 21.260 1.00 93.88 89 THR A CA 1
ATOM 698 C C . THR A 1 89 ? -16.153 -5.065 20.595 1.00 93.88 89 THR A C 1
ATOM 700 O O . THR A 1 89 ? -16.047 -5.016 19.368 1.00 93.88 89 THR A O 1
ATOM 703 N N . PHE A 1 90 ? -15.122 -5.367 21.382 1.00 92.88 90 PHE A N 1
ATOM 704 C CA . PHE A 1 90 ? -13.777 -5.644 20.880 1.00 92.88 90 PHE A CA 1
ATOM 705 C C . PHE A 1 90 ? -13.052 -6.702 21.712 1.00 92.88 90 PHE A C 1
ATOM 707 O O . PHE A 1 90 ? -13.371 -6.914 22.875 1.00 92.88 90 PHE A O 1
ATOM 714 N N . SER A 1 91 ? -12.045 -7.341 21.129 1.00 92.56 91 SER A N 1
ATOM 715 C CA . SER A 1 91 ? -11.140 -8.263 21.825 1.00 92.56 91 SER A CA 1
ATOM 716 C C . SER A 1 91 ? -9.700 -7.770 21.770 1.00 92.56 91 SER A C 1
ATOM 718 O O . SER A 1 91 ? -9.312 -7.091 20.816 1.00 92.56 91 SER A O 1
ATOM 720 N N . ASP A 1 92 ? -8.901 -8.175 22.750 1.00 90.69 92 ASP A N 1
ATOM 721 C CA . ASP A 1 92 ? -7.461 -7.926 22.773 1.00 90.69 92 ASP A CA 1
ATOM 722 C C . ASP A 1 92 ? -6.716 -9.037 22.025 1.00 90.69 92 ASP A C 1
ATOM 724 O O . ASP A 1 92 ? -6.940 -10.223 22.268 1.00 90.69 92 ASP A O 1
ATOM 728 N N . LEU A 1 93 ? -5.842 -8.671 21.086 1.00 86.12 93 LEU A N 1
ATOM 729 C CA . LEU A 1 93 ? -4.979 -9.634 20.400 1.00 86.12 93 LEU A CA 1
ATOM 730 C C . LEU A 1 93 ? -3.995 -10.271 21.393 1.00 86.12 93 LEU A C 1
ATOM 732 O O . LEU A 1 93 ? -3.324 -9.576 22.147 1.00 86.12 93 LEU A O 1
ATOM 736 N N . GLY A 1 94 ? -3.873 -11.601 21.357 1.00 77.88 94 GLY A N 1
ATOM 737 C CA . GLY A 1 94 ? -2.873 -12.347 22.134 1.00 77.88 94 GLY A CA 1
ATOM 738 C C . GLY A 1 94 ? -3.253 -12.665 23.585 1.00 77.88 94 GLY A C 1
ATOM 739 O O . GLY A 1 94 ? -2.513 -13.390 24.245 1.00 77.88 94 GLY A O 1
ATOM 740 N N . ILE A 1 95 ? -4.399 -12.185 24.067 1.00 73.06 95 ILE A N 1
ATOM 741 C CA . ILE A 1 95 ? -5.011 -12.603 25.335 1.00 73.06 95 ILE A CA 1
ATOM 742 C C . ILE A 1 95 ? -6.167 -13.556 24.995 1.00 73.06 95 ILE A C 1
ATOM 744 O O . ILE A 1 95 ? -6.767 -13.429 23.923 1.00 73.06 95 ILE A O 1
ATOM 748 N N . ASP A 1 96 ? -6.469 -14.524 25.873 1.00 67.06 96 ASP A N 1
ATOM 749 C CA . ASP A 1 96 ? -7.675 -15.360 25.755 1.00 67.06 96 ASP A CA 1
ATOM 750 C C . ASP A 1 96 ? -8.877 -14.486 25.394 1.00 67.06 96 ASP A C 1
ATOM 752 O O . ASP A 1 96 ? -8.988 -13.372 25.910 1.00 67.06 96 ASP A O 1
ATOM 756 N N . SER A 1 97 ? -9.725 -14.993 24.489 1.00 68.56 97 SER A N 1
ATOM 757 C CA . SER A 1 97 ? -10.746 -14.314 23.665 1.00 68.56 97 SER A CA 1
ATOM 758 C C . SER A 1 97 ? -11.845 -13.583 24.451 1.00 68.56 97 SER A C 1
ATOM 760 O O . SER A 1 97 ? -13.041 -13.782 24.240 1.00 68.56 97 SER A O 1
ATOM 762 N N . THR A 1 98 ? -11.448 -12.738 25.385 1.00 80.44 98 THR A N 1
ATOM 763 C CA . THR A 1 98 ? -12.317 -12.042 26.309 1.00 80.44 98 THR A CA 1
ATOM 764 C C . THR A 1 98 ? -12.867 -10.846 25.558 1.00 80.44 98 THR A C 1
ATOM 766 O O . THR A 1 98 ? -12.132 -9.970 25.100 1.00 80.44 98 THR A O 1
ATOM 769 N N . SER A 1 99 ? -14.177 -10.867 25.356 1.00 88.94 99 SER A N 1
ATOM 770 C CA . SER A 1 99 ? -14.896 -9.787 24.701 1.00 88.94 99 SER A CA 1
ATOM 771 C C . SER A 1 99 ? -15.060 -8.628 25.683 1.00 88.94 99 SER A C 1
ATOM 773 O O . SER A 1 99 ? -15.693 -8.778 26.725 1.00 88.94 99 SER A O 1
ATOM 775 N N . ASN A 1 100 ? -14.528 -7.466 25.324 1.00 92.38 100 ASN A N 1
ATOM 776 C CA . ASN A 1 100 ? -14.656 -6.206 26.043 1.00 92.38 100 ASN A CA 1
ATOM 777 C C . ASN A 1 100 ? -15.689 -5.299 25.363 1.00 92.38 100 ASN A C 1
ATOM 779 O O . ASN A 1 100 ? -15.980 -5.445 24.174 1.00 92.38 100 ASN A O 1
ATOM 783 N N . THR A 1 101 ? -16.223 -4.328 26.107 1.00 94.25 101 THR A N 1
ATOM 784 C CA . THR A 1 101 ? -17.186 -3.351 25.579 1.00 94.25 101 THR A CA 1
ATOM 785 C C . THR A 1 101 ? -16.850 -1.934 26.012 1.00 94.25 101 THR A C 1
ATOM 787 O O . THR A 1 101 ? -16.525 -1.705 27.177 1.00 94.25 101 THR A O 1
ATOM 790 N N . ILE A 1 102 ? -17.028 -0.973 25.109 1.00 94.44 102 ILE A N 1
ATOM 791 C CA . ILE A 1 102 ? -16.987 0.464 25.403 1.00 94.44 102 ILE A CA 1
ATOM 792 C C . ILE A 1 102 ? -18.240 1.146 24.845 1.00 94.44 102 ILE A C 1
ATOM 794 O O . ILE A 1 102 ? -18.791 0.707 23.837 1.00 94.44 102 ILE A O 1
ATOM 798 N N . LYS A 1 103 ? -18.709 2.211 25.503 1.00 95.44 103 LYS A N 1
ATOM 799 C CA . LYS A 1 103 ? -19.855 3.013 25.051 1.00 95.44 103 LYS A CA 1
ATOM 800 C C . LYS A 1 103 ? -19.399 4.392 24.591 1.00 95.44 103 LYS A C 1
ATOM 802 O O . LYS A 1 103 ? -18.621 5.037 25.288 1.00 95.44 103 LYS A O 1
ATOM 807 N N . ALA A 1 104 ? -19.929 4.857 23.467 1.00 94.88 104 ALA A N 1
ATOM 808 C CA . ALA A 1 104 ? -19.625 6.163 22.893 1.00 94.88 104 ALA A CA 1
ATOM 809 C C . ALA A 1 104 ? -20.885 6.838 22.341 1.00 94.88 104 ALA A C 1
ATOM 811 O O . ALA A 1 104 ? -21.840 6.170 21.955 1.00 94.88 104 ALA A O 1
ATOM 812 N N . ASP A 1 105 ? -20.878 8.168 22.285 1.00 94.94 105 ASP A N 1
ATOM 813 C CA . ASP A 1 105 ? -21.963 8.943 21.667 1.00 94.94 105 ASP A CA 1
ATOM 814 C C . ASP A 1 105 ? -21.841 8.968 20.129 1.00 94.94 105 ASP A C 1
ATOM 816 O O . ASP A 1 105 ? -22.830 9.125 19.419 1.00 94.94 105 ASP A O 1
ATOM 820 N N . LEU A 1 106 ? -20.626 8.762 19.603 1.00 93.44 106 LEU A N 1
ATOM 821 C CA . LEU A 1 106 ? -20.320 8.666 18.175 1.00 93.44 106 LEU A CA 1
ATOM 822 C C . LEU A 1 106 ? -19.222 7.623 17.941 1.00 93.44 106 LEU A C 1
ATOM 824 O O . LEU A 1 106 ? -18.234 7.584 18.674 1.00 93.44 106 LEU A O 1
ATOM 828 N N . VAL A 1 107 ? -19.359 6.828 16.876 1.00 92.56 107 VAL A N 1
ATOM 829 C CA . VAL A 1 107 ? -18.329 5.883 16.424 1.00 92.56 107 VAL A CA 1
ATOM 830 C C . VAL A 1 107 ? -18.006 6.127 14.954 1.00 92.56 107 VAL A C 1
ATOM 832 O O . VAL A 1 107 ? -18.891 6.108 14.101 1.00 92.56 107 VAL A O 1
ATOM 835 N N . ILE A 1 108 ? -16.722 6.332 14.651 1.00 92.62 108 ILE A N 1
ATOM 836 C CA . ILE A 1 108 ? -16.211 6.491 13.283 1.00 92.62 108 ILE A CA 1
ATOM 837 C C . ILE A 1 108 ? -15.507 5.194 12.873 1.00 92.62 108 ILE A C 1
ATOM 839 O O . ILE A 1 108 ? -14.403 4.897 13.328 1.00 92.62 108 ILE A O 1
ATOM 843 N N . ALA A 1 109 ? -16.134 4.414 11.991 1.00 89.25 109 ALA A N 1
ATOM 844 C CA . ALA A 1 109 ? -15.595 3.137 11.522 1.00 89.25 109 ALA A CA 1
ATOM 845 C C . ALA A 1 109 ? -14.569 3.319 10.381 1.00 89.25 109 ALA A C 1
ATOM 847 O O . ALA A 1 109 ? -14.891 3.170 9.203 1.00 89.25 109 ALA A O 1
ATOM 848 N N . ALA A 1 110 ? -13.309 3.597 10.724 1.00 90.50 110 ALA A N 1
ATOM 849 C CA . ALA A 1 110 ? -12.215 3.836 9.770 1.00 90.50 110 ALA A CA 1
ATOM 850 C C . ALA A 1 110 ? -11.363 2.579 9.444 1.00 90.50 110 ALA A C 1
ATOM 852 O O . ALA A 1 110 ? -10.141 2.654 9.344 1.00 90.50 110 ALA A O 1
ATOM 853 N N . TYR A 1 111 ? -11.994 1.412 9.261 1.00 82.06 111 TYR A N 1
ATOM 854 C CA . TYR A 1 111 ? -11.324 0.099 9.103 1.00 82.06 111 TYR A CA 1
ATOM 855 C C . TYR A 1 111 ? -10.817 -0.224 7.682 1.00 82.06 111 TYR A C 1
ATOM 857 O O . TYR A 1 111 ? -10.354 -1.334 7.415 1.00 82.06 111 TYR A O 1
ATOM 865 N N . GLY A 1 112 ? -10.912 0.727 6.751 1.00 81.19 112 GLY A N 1
ATOM 866 C CA . GLY A 1 112 ? -10.506 0.531 5.359 1.00 81.19 112 GLY A CA 1
ATOM 867 C C . GLY A 1 112 ? -11.396 -0.451 4.584 1.00 81.19 112 GLY A C 1
ATOM 868 O O . GLY A 1 112 ? -12.512 -0.781 4.989 1.00 81.19 112 GLY A O 1
ATOM 869 N N . VAL A 1 113 ? -10.900 -0.910 3.433 1.00 74.62 113 VAL A N 1
ATOM 870 C CA . VAL A 1 113 ? -11.679 -1.671 2.435 1.00 74.62 113 VAL A CA 1
ATOM 871 C C . VAL A 1 113 ? -12.182 -3.040 2.933 1.00 74.62 113 VAL A C 1
ATOM 873 O O . VAL A 1 113 ? -13.184 -3.542 2.435 1.00 74.62 113 VAL A O 1
ATOM 876 N N . HIS A 1 114 ? -11.560 -3.623 3.964 1.00 74.50 114 HIS A N 1
ATOM 877 C CA . HIS A 1 114 ? -11.957 -4.924 4.536 1.00 74.50 114 HIS A CA 1
ATOM 878 C C . HIS A 1 114 ? -12.696 -4.816 5.865 1.00 74.50 114 HIS A C 1
ATOM 880 O O . HIS A 1 114 ? -12.750 -5.786 6.623 1.00 74.50 114 HIS A O 1
ATOM 886 N N . SER A 1 115 ? -13.257 -3.642 6.148 1.00 83.81 115 SER A N 1
ATOM 887 C CA . SER A 1 115 ? -14.025 -3.372 7.356 1.00 83.81 115 SER A CA 1
ATOM 888 C C . SER A 1 115 ? -15.081 -4.454 7.616 1.00 83.81 115 SER A C 1
ATOM 890 O O . SER A 1 115 ? -16.076 -4.563 6.896 1.00 83.81 115 SER A O 1
ATOM 892 N N . ALA A 1 116 ? -14.877 -5.248 8.674 1.00 82.31 116 ALA A N 1
ATOM 893 C CA . ALA A 1 116 ? -15.872 -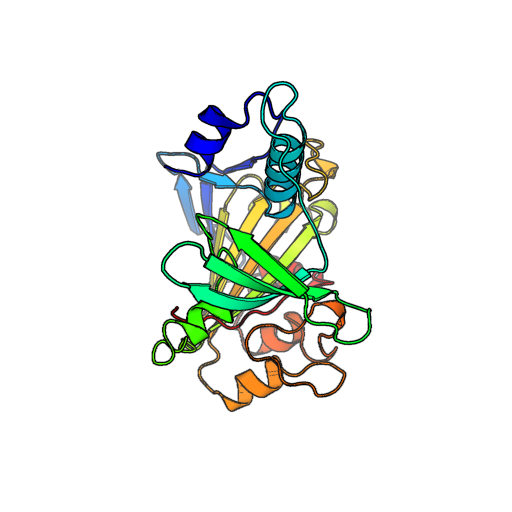6.211 9.145 1.00 82.31 116 ALA A CA 1
ATOM 894 C C . ALA A 1 116 ? -17.164 -5.497 9.568 1.00 82.31 116 ALA A C 1
ATOM 896 O O . ALA A 1 116 ? -18.256 -5.971 9.273 1.00 82.31 116 ALA A O 1
ATOM 897 N N . ILE A 1 117 ? -17.022 -4.299 10.140 1.00 87.19 117 ILE A N 1
ATOM 898 C CA . ILE A 1 117 ? -18.132 -3.411 10.478 1.00 87.19 117 ILE A CA 1
ATOM 899 C C . ILE A 1 117 ? -18.935 -3.020 9.240 1.00 87.19 117 ILE A C 1
ATOM 901 O O . ILE A 1 117 ? -20.157 -3.127 9.248 1.00 87.19 117 ILE A O 1
ATOM 905 N N . ARG A 1 118 ? -18.267 -2.627 8.147 1.00 87.12 118 ARG A N 1
ATOM 906 C CA . ARG A 1 118 ? -18.955 -2.278 6.895 1.00 87.12 118 ARG A CA 1
ATOM 907 C C . ARG A 1 118 ? -19.759 -3.462 6.363 1.00 87.12 118 ARG A C 1
ATOM 909 O O . ARG A 1 118 ? -20.888 -3.261 5.944 1.00 87.12 118 ARG A O 1
ATOM 916 N N . ARG A 1 119 ? -19.207 -4.680 6.423 1.00 86.44 119 ARG A N 1
ATOM 917 C CA . ARG A 1 119 ? -19.919 -5.904 6.013 1.00 86.44 119 ARG A CA 1
ATOM 918 C C . ARG A 1 119 ? -21.116 -6.229 6.905 1.00 86.44 119 ARG A C 1
ATOM 920 O O . ARG A 1 119 ? -22.106 -6.728 6.395 1.00 86.44 119 ARG A O 1
ATOM 927 N N . SER A 1 120 ? -21.029 -5.960 8.207 1.00 85.25 120 SER A N 1
ATOM 928 C CA . SER A 1 120 ? -22.154 -6.160 9.131 1.00 85.25 120 SER A CA 1
ATOM 929 C C . SER A 1 120 ? -23.304 -5.191 8.830 1.00 85.25 120 SER A C 1
ATOM 931 O O . SER A 1 120 ? -24.460 -5.597 8.761 1.00 85.25 120 SER A O 1
ATOM 933 N N . LEU A 1 121 ? -22.981 -3.918 8.577 1.00 85.69 121 LEU A N 1
ATOM 934 C CA . LEU A 1 121 ? -23.974 -2.877 8.286 1.00 85.69 121 LEU A CA 1
ATOM 935 C C . LEU A 1 121 ? -24.557 -2.970 6.867 1.00 85.69 121 LEU A C 1
ATOM 937 O O . LEU A 1 121 ? -25.713 -2.615 6.659 1.00 85.69 121 LEU A O 1
ATOM 941 N N . PHE A 1 122 ? -23.766 -3.435 5.897 1.00 87.38 122 PHE A N 1
ATOM 942 C CA . PHE A 1 122 ? -24.140 -3.536 4.483 1.00 87.38 122 PHE A CA 1
ATOM 943 C C . PHE A 1 122 ? -23.784 -4.930 3.933 1.00 87.38 122 PHE A C 1
ATOM 945 O O . PHE A 1 122 ? -22.833 -5.059 3.157 1.00 87.38 122 PHE A O 1
ATOM 952 N N . PRO A 1 123 ? -24.511 -5.990 4.334 1.00 87.00 123 PRO A N 1
ATOM 953 C CA . PRO A 1 123 ? -24.162 -7.377 3.998 1.00 87.00 123 PRO A CA 1
ATOM 954 C C . PRO A 1 123 ? -24.225 -7.688 2.497 1.00 87.00 123 PRO A C 1
ATOM 956 O O . PRO A 1 123 ? -23.519 -8.580 2.018 1.00 87.00 123 PRO A O 1
ATOM 959 N N . ASP A 1 124 ? -25.028 -6.931 1.751 1.00 89.12 124 ASP A N 1
ATOM 960 C CA . ASP A 1 124 ? -25.182 -7.092 0.306 1.00 89.12 124 ASP A CA 1
ATOM 961 C C . ASP A 1 124 ? -24.066 -6.401 -0.497 1.00 89.12 124 ASP A C 1
ATOM 963 O O . ASP A 1 124 ? -23.872 -6.714 -1.670 1.00 89.12 124 ASP A O 1
ATOM 967 N N . LEU A 1 125 ? -23.289 -5.504 0.126 1.00 85.56 125 LEU A N 1
ATOM 968 C CA . LEU A 1 125 ? -22.185 -4.804 -0.530 1.00 85.56 125 LEU A CA 1
ATOM 969 C C . LEU A 1 125 ? -20.908 -5.653 -0.472 1.00 85.56 125 LEU A C 1
ATOM 971 O O . LEU A 1 125 ? -20.174 -5.662 0.525 1.00 85.56 125 LEU A O 1
ATOM 975 N N . LYS A 1 126 ? -20.639 -6.376 -1.560 1.00 81.56 126 LYS A N 1
ATOM 976 C CA . LYS A 1 126 ? -19.468 -7.248 -1.695 1.00 81.56 126 LYS A CA 1
ATOM 977 C C . LYS A 1 126 ? -18.464 -6.633 -2.669 1.00 81.56 126 LYS A C 1
ATOM 979 O O . LYS A 1 126 ? -18.844 -6.385 -3.806 1.00 81.56 126 LYS A O 1
ATOM 984 N N . PRO A 1 127 ? -17.196 -6.439 -2.259 1.00 83.38 127 PRO A N 1
ATOM 985 C CA . PRO A 1 127 ? -16.168 -5.979 -3.179 1.00 83.38 127 PRO A CA 1
ATOM 986 C C . PRO A 1 127 ? -15.974 -6.973 -4.322 1.00 83.38 127 PRO A C 1
ATOM 988 O O . PRO A 1 127 ? -15.805 -8.171 -4.072 1.00 83.38 127 PRO A O 1
ATOM 991 N N . GLU A 1 128 ? -15.952 -6.479 -5.555 1.00 87.06 128 GLU A N 1
ATOM 992 C CA . GLU A 1 128 ? -15.796 -7.315 -6.744 1.00 87.06 128 GLU A CA 1
ATOM 993 C C . GLU A 1 128 ? -14.376 -7.221 -7.291 1.00 87.06 128 GLU A C 1
ATOM 995 O O . GLU A 1 128 ? -13.838 -6.135 -7.495 1.00 87.06 128 GLU A O 1
ATOM 1000 N N . TYR A 1 129 ? -13.744 -8.371 -7.524 1.00 89.69 129 TYR A N 1
ATOM 1001 C CA . TYR A 1 129 ? -12.418 -8.416 -8.128 1.00 89.69 129 TYR A CA 1
ATOM 1002 C C . TYR A 1 129 ? -12.472 -7.951 -9.588 1.00 89.69 129 TYR A C 1
ATOM 1004 O O . TYR A 1 129 ? -13.148 -8.563 -10.412 1.00 89.69 129 TYR A O 1
ATOM 1012 N N . VAL A 1 130 ? -11.703 -6.916 -9.934 1.00 91.81 130 VAL A N 1
ATOM 1013 C CA . VAL A 1 130 ? -11.780 -6.272 -11.264 1.00 91.81 130 VAL A CA 1
ATOM 1014 C C . VAL A 1 130 ? -10.811 -6.853 -12.302 1.00 91.81 130 VAL A C 1
ATOM 1016 O O . VAL A 1 130 ? -10.584 -6.253 -13.350 1.00 91.81 130 VAL A O 1
ATOM 1019 N N . GLY A 1 131 ? -10.195 -8.006 -12.025 1.00 92.00 131 GLY A N 1
ATOM 1020 C CA . GLY A 1 131 ? -9.277 -8.660 -12.967 1.00 92.00 131 GLY A CA 1
ATOM 1021 C C . GLY A 1 131 ? -7.833 -8.153 -12.923 1.00 92.00 131 GLY A C 1
ATOM 1022 O O . GLY A 1 131 ? -7.061 -8.468 -13.828 1.00 92.00 131 GLY A O 1
ATOM 1023 N N . TYR A 1 132 ? -7.447 -7.376 -11.905 1.00 92.00 132 TYR A N 1
ATOM 1024 C CA . TYR A 1 132 ? -6.088 -6.843 -11.762 1.00 92.00 132 TYR A CA 1
ATOM 1025 C C . TYR A 1 132 ? -5.480 -7.125 -10.395 1.00 92.00 132 TYR A C 1
ATOM 1027 O O . TYR A 1 132 ? -6.149 -7.067 -9.366 1.00 92.00 132 TYR A O 1
ATOM 1035 N N . VAL A 1 133 ? -4.176 -7.368 -10.378 1.00 92.31 133 VAL A N 1
ATOM 1036 C CA . VAL A 1 133 ? -3.349 -7.305 -9.168 1.00 92.31 133 VAL A CA 1
ATOM 1037 C C . VAL A 1 133 ? -2.348 -6.161 -9.305 1.00 92.31 133 VAL A C 1
ATOM 1039 O O . VAL A 1 133 ? -1.979 -5.789 -10.420 1.00 92.31 133 VAL A O 1
ATOM 1042 N N . ILE A 1 134 ? -1.900 -5.599 -8.184 1.00 92.81 134 ILE A N 1
ATOM 1043 C CA . ILE A 1 134 ? -0.884 -4.540 -8.179 1.00 92.81 134 ILE A CA 1
ATOM 1044 C C . ILE A 1 134 ? 0.345 -5.057 -7.453 1.00 92.81 134 ILE A C 1
ATOM 1046 O O . ILE A 1 134 ? 0.378 -5.093 -6.226 1.00 92.81 134 ILE A O 1
ATOM 1050 N N . TRP A 1 135 ? 1.392 -5.416 -8.188 1.00 91.56 135 TRP A N 1
ATOM 1051 C CA . TRP A 1 135 ? 2.692 -5.613 -7.559 1.00 91.56 135 TRP A CA 1
ATOM 1052 C C . TRP A 1 135 ? 3.228 -4.263 -7.119 1.00 91.56 135 TRP A C 1
ATOM 1054 O O . TRP A 1 135 ? 3.257 -3.330 -7.913 1.00 91.56 135 TRP A O 1
ATOM 1064 N N . ARG A 1 136 ? 3.686 -4.145 -5.876 1.00 92.38 136 ARG A N 1
ATOM 1065 C CA . ARG A 1 136 ? 4.275 -2.895 -5.394 1.00 92.38 136 ARG A CA 1
ATOM 1066 C C . ARG A 1 136 ? 5.383 -3.095 -4.387 1.00 92.38 136 ARG A C 1
ATOM 1068 O O . ARG A 1 136 ? 5.304 -3.918 -3.466 1.00 92.38 136 ARG A O 1
ATOM 1075 N N . SER A 1 137 ? 6.417 -2.282 -4.517 1.00 92.06 137 SER A N 1
ATOM 1076 C CA . SER A 1 137 ? 7.522 -2.254 -3.570 1.00 92.06 137 SER A CA 1
ATOM 1077 C C . SER A 1 137 ? 8.167 -0.873 -3.516 1.00 92.06 137 SER A C 1
ATOM 1079 O O . SER A 1 137 ? 7.808 0.037 -4.265 1.00 92.06 137 SER A O 1
ATOM 1081 N N . ALA A 1 138 ? 9.098 -0.733 -2.584 1.00 90.44 138 ALA A N 1
ATOM 1082 C CA . ALA A 1 138 ? 9.975 0.413 -2.456 1.00 90.44 138 ALA A CA 1
ATOM 1083 C C . ALA A 1 138 ? 11.420 -0.085 -2.517 1.00 90.44 138 ALA A C 1
ATOM 1085 O O . ALA A 1 138 ? 11.722 -1.164 -2.001 1.00 90.44 138 ALA A O 1
ATOM 1086 N N . MET A 1 139 ? 12.304 0.692 -3.131 1.00 89.06 139 MET A N 1
ATOM 1087 C CA . MET A 1 139 ? 13.731 0.395 -3.172 1.00 89.06 139 MET A CA 1
ATOM 1088 C C . MET A 1 139 ? 14.561 1.664 -2.990 1.00 89.06 139 MET A C 1
ATOM 1090 O O . MET A 1 139 ? 14.199 2.701 -3.553 1.00 89.06 139 MET A O 1
ATOM 1094 N N . PRO A 1 140 ? 15.672 1.608 -2.237 1.00 89.56 140 PRO A N 1
ATOM 1095 C CA . PRO A 1 140 ? 16.587 2.737 -2.133 1.00 89.56 140 PRO A CA 1
ATOM 1096 C C . PRO A 1 140 ? 17.101 3.161 -3.511 1.00 89.56 140 PRO A C 1
ATOM 1098 O O . PRO A 1 140 ? 17.417 2.317 -4.344 1.00 89.56 140 PRO A O 1
ATOM 1101 N N . GLU A 1 141 ? 17.270 4.462 -3.741 1.00 88.31 141 GLU A N 1
ATOM 1102 C CA . GLU A 1 141 ? 17.837 4.978 -4.996 1.00 88.31 141 GLU A CA 1
ATOM 1103 C C . GLU A 1 141 ? 19.204 4.327 -5.311 1.00 88.31 141 GLU A C 1
ATOM 1105 O O . GLU A 1 141 ? 19.531 4.022 -6.462 1.00 88.31 141 GLU A O 1
ATOM 1110 N N . ALA A 1 142 ? 19.991 4.040 -4.271 1.00 87.75 142 ALA A N 1
ATOM 1111 C CA . ALA A 1 142 ? 21.312 3.432 -4.375 1.00 87.75 142 ALA A CA 1
ATOM 1112 C C . ALA A 1 142 ? 21.326 2.037 -5.034 1.00 87.75 142 ALA A C 1
ATOM 1114 O O . ALA A 1 142 ? 22.357 1.669 -5.596 1.00 87.75 142 ALA A O 1
ATOM 1115 N N . THR A 1 143 ? 20.216 1.285 -5.009 1.00 90.00 143 THR A N 1
ATOM 1116 C CA . THR A 1 143 ? 20.159 -0.079 -5.571 1.00 90.00 143 THR A CA 1
ATOM 1117 C C . THR A 1 143 ? 20.043 -0.103 -7.091 1.00 90.00 143 THR A C 1
ATOM 1119 O O . THR A 1 143 ? 20.253 -1.150 -7.692 1.00 90.00 143 THR A O 1
ATOM 1122 N N . LEU A 1 144 ? 19.711 1.027 -7.719 1.00 89.62 144 LEU A N 1
ATOM 1123 C CA . LEU A 1 144 ? 19.607 1.134 -9.170 1.00 89.62 144 LEU A CA 1
ATOM 1124 C C . LEU A 1 144 ? 20.917 1.620 -9.798 1.00 89.62 144 LEU A C 1
ATOM 1126 O O . LEU A 1 144 ? 21.646 2.442 -9.251 1.00 89.62 144 LEU A O 1
ATOM 1130 N N . LEU A 1 145 ? 21.203 1.168 -11.005 1.00 91.06 145 LEU A N 1
ATOM 1131 C CA . LEU A 1 145 ? 22.224 1.678 -11.893 1.00 91.06 145 LEU A CA 1
ATOM 1132 C C . LEU A 1 145 ? 21.939 3.139 -12.248 1.00 91.06 145 LEU A C 1
ATOM 1134 O O . LEU A 1 145 ? 20.804 3.624 -12.291 1.00 91.06 145 LEU A O 1
ATOM 1138 N N . ARG A 1 146 ? 23.013 3.859 -12.583 1.00 89.06 146 ARG A N 1
ATOM 1139 C CA . ARG A 1 146 ? 22.958 5.286 -12.930 1.00 89.06 146 ARG A CA 1
ATOM 1140 C C . ARG A 1 146 ? 21.967 5.591 -14.062 1.00 89.06 146 ARG A C 1
ATOM 1142 O O . ARG A 1 146 ? 21.357 6.656 -14.042 1.00 89.06 146 ARG A O 1
ATOM 1149 N N . GLY A 1 147 ? 21.821 4.681 -15.028 1.00 89.06 147 GLY A N 1
ATOM 1150 C CA . GLY A 1 147 ? 20.884 4.822 -16.144 1.00 89.06 147 GLY A CA 1
ATOM 1151 C C . GLY A 1 147 ? 19.434 4.918 -15.670 1.00 89.06 147 GLY A C 1
ATOM 1152 O O . GLY A 1 147 ? 18.790 5.936 -15.915 1.00 89.06 147 GLY A O 1
ATOM 1153 N N . ALA A 1 148 ? 18.954 3.909 -14.934 1.00 88.75 148 ALA A N 1
ATOM 1154 C CA . ALA A 1 148 ? 17.602 3.901 -14.377 1.00 88.75 148 ALA A CA 1
ATOM 1155 C C . ALA A 1 148 ? 17.371 5.075 -13.419 1.00 88.75 148 ALA A C 1
ATOM 1157 O O . ALA A 1 148 ? 16.387 5.798 -13.577 1.00 88.75 148 ALA A O 1
ATOM 1158 N N . ARG A 1 149 ? 18.316 5.347 -12.504 1.00 90.81 149 ARG A N 1
ATOM 1159 C CA . ARG A 1 149 ? 18.226 6.497 -11.585 1.00 90.81 149 ARG A CA 1
ATOM 1160 C C . ARG A 1 149 ? 17.964 7.811 -12.311 1.00 90.81 149 ARG A C 1
ATOM 1162 O O . ARG A 1 149 ? 17.035 8.528 -11.961 1.00 90.81 149 ARG A O 1
ATOM 1169 N N . LYS A 1 150 ? 18.748 8.112 -13.351 1.00 89.88 150 LYS A N 1
ATOM 1170 C CA . LYS A 1 150 ? 18.640 9.374 -14.098 1.00 89.88 150 LYS A CA 1
ATOM 1171 C C . LYS A 1 150 ? 17.273 9.539 -14.764 1.00 89.88 150 LYS A C 1
ATOM 1173 O O . LYS A 1 150 ? 16.766 10.655 -14.869 1.00 89.88 150 LYS A O 1
ATOM 1178 N N . VAL A 1 151 ? 16.683 8.445 -15.241 1.00 88.81 151 VAL A N 1
ATOM 1179 C CA . VAL A 1 151 ? 15.364 8.493 -15.879 1.00 88.81 151 VAL A CA 1
ATOM 1180 C C . VAL A 1 151 ? 14.257 8.669 -14.840 1.00 88.81 151 VAL A C 1
ATOM 1182 O O . VAL A 1 151 ? 13.322 9.419 -15.105 1.00 88.81 151 VAL A O 1
ATOM 1185 N N . LEU A 1 152 ? 14.386 8.058 -13.662 1.00 87.62 152 LEU A N 1
ATOM 1186 C CA . LEU A 1 152 ? 13.384 8.081 -12.591 1.00 87.62 152 LEU A CA 1
ATOM 1187 C C . LEU A 1 152 ? 13.417 9.357 -11.734 1.00 87.62 152 LEU A C 1
ATOM 1189 O O . LEU A 1 152 ? 12.377 9.791 -11.231 1.00 87.62 152 LEU A O 1
ATOM 1193 N N . GLU A 1 153 ? 14.591 9.968 -11.565 1.00 88.25 153 GLU A N 1
ATOM 119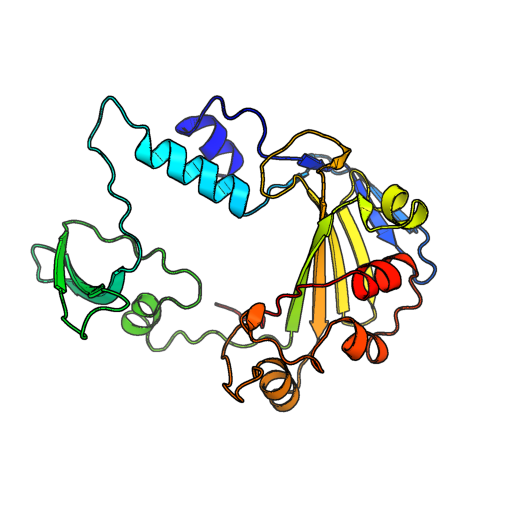4 C CA . GLU A 1 153 ? 14.788 11.098 -10.660 1.00 88.25 153 GLU A CA 1
ATOM 1195 C C . GLU A 1 153 ? 13.836 12.269 -10.973 1.00 88.25 153 GLU A C 1
ATOM 1197 O O . GLU A 1 153 ? 13.680 12.710 -12.116 1.00 88.25 153 GLU A O 1
ATOM 1202 N N . ASN A 1 154 ? 13.194 12.769 -9.911 1.00 85.62 154 ASN A N 1
ATOM 1203 C CA . ASN A 1 154 ? 12.269 13.912 -9.899 1.00 85.62 154 ASN A CA 1
ATOM 1204 C C . ASN A 1 154 ? 11.079 13.797 -10.872 1.00 85.62 154 ASN A C 1
ATOM 1206 O O . ASN A 1 154 ? 10.472 14.805 -11.249 1.00 85.62 154 ASN A O 1
ATOM 1210 N N . SER A 1 155 ? 10.715 12.570 -11.252 1.00 86.75 155 SER A N 1
ATOM 1211 C CA . SER A 1 155 ? 9.622 12.297 -12.185 1.00 86.75 155 SER A CA 1
ATOM 1212 C C . SER A 1 155 ? 8.715 11.163 -11.731 1.00 86.75 155 SER A C 1
ATOM 1214 O O . SER A 1 155 ? 9.147 10.236 -11.045 1.00 86.75 155 SER A O 1
ATOM 1216 N N . THR A 1 156 ? 7.454 11.233 -12.146 1.00 89.12 156 THR A N 1
ATOM 1217 C CA . THR A 1 156 ? 6.611 10.047 -12.284 1.00 89.12 156 THR A CA 1
ATOM 1218 C C . THR A 1 156 ? 6.986 9.380 -13.600 1.00 89.12 156 THR A C 1
ATOM 1220 O O . THR A 1 156 ? 7.127 10.060 -14.618 1.00 89.12 156 THR A O 1
ATOM 1223 N N . LEU A 1 157 ? 7.135 8.064 -13.600 1.00 89.31 157 LEU A N 1
ATOM 1224 C CA . LEU A 1 157 ? 7.360 7.293 -14.818 1.00 89.31 157 LEU A CA 1
ATOM 1225 C C . LEU A 1 157 ? 6.146 6.415 -15.082 1.00 89.31 157 LEU A C 1
ATOM 1227 O O . LEU A 1 157 ? 5.674 5.753 -14.161 1.00 89.31 157 LEU A O 1
ATOM 1231 N N . LEU A 1 158 ? 5.687 6.383 -16.330 1.00 88.38 158 LEU A N 1
ATOM 1232 C CA . LEU A 1 158 ? 4.711 5.425 -16.827 1.00 88.38 158 LEU A CA 1
ATOM 1233 C C . LEU A 1 158 ? 5.346 4.565 -17.922 1.00 88.38 158 LEU A C 1
ATOM 1235 O O . LEU A 1 158 ? 5.933 5.073 -18.879 1.00 88.38 158 LEU A O 1
ATOM 1239 N N . PHE A 1 159 ? 5.197 3.253 -17.795 1.00 85.12 159 PHE A N 1
ATOM 1240 C CA . PHE A 1 159 ? 5.585 2.300 -18.824 1.00 85.12 159 PHE A CA 1
ATOM 1241 C C . PHE A 1 159 ? 4.428 1.338 -19.097 1.00 85.12 159 PHE A C 1
ATOM 1243 O O . PHE A 1 159 ? 4.023 0.582 -18.217 1.00 85.12 159 PHE A O 1
ATOM 1250 N N . GLY A 1 160 ? 3.882 1.386 -20.313 1.00 78.62 160 GLY A N 1
ATOM 1251 C CA . GLY A 1 160 ? 2.788 0.514 -20.744 1.00 78.62 160 GLY A CA 1
ATOM 1252 C C . GLY A 1 160 ? 3.285 -0.817 -21.314 1.00 78.62 160 GLY A C 1
ATOM 1253 O O . GLY A 1 160 ? 4.232 -0.860 -22.099 1.00 78.62 160 GLY A O 1
ATOM 1254 N N . CYS A 1 161 ? 2.606 -1.905 -20.960 1.00 70.06 161 CYS A N 1
ATOM 1255 C CA . CYS A 1 161 ? 2.867 -3.276 -21.396 1.00 70.06 161 CYS A CA 1
ATOM 1256 C C . CYS A 1 161 ? 1.570 -3.958 -21.857 1.00 70.06 161 CYS A C 1
ATOM 1258 O O . CYS A 1 161 ? 0.980 -4.736 -21.119 1.00 70.06 161 CYS A O 1
ATOM 1260 N N . LEU A 1 162 ? 1.128 -3.724 -23.098 1.00 75.81 162 LEU A N 1
ATOM 1261 C CA . LEU A 1 162 ? -0.148 -4.255 -23.615 1.00 75.81 162 LEU A CA 1
ATOM 1262 C C . LEU A 1 162 ? -1.347 -3.908 -22.702 1.00 75.81 162 LEU A C 1
ATOM 1264 O O . LEU A 1 162 ? -1.863 -2.803 -22.810 1.00 75.81 162 LEU A O 1
ATOM 1268 N N . LYS A 1 163 ? -1.789 -4.846 -21.847 1.00 82.25 163 LYS A N 1
ATOM 1269 C CA . LYS A 1 163 ? -2.886 -4.681 -20.870 1.00 82.25 163 LYS A CA 1
ATOM 1270 C C . LYS A 1 163 ? -2.405 -4.295 -19.467 1.00 82.25 163 LYS A C 1
ATOM 1272 O O . LYS A 1 163 ? -3.220 -3.991 -18.607 1.00 82.25 163 LYS A O 1
ATOM 1277 N N . ASP A 1 164 ? -1.098 -4.293 -19.261 1.00 87.19 164 ASP A N 1
ATOM 1278 C CA . ASP A 1 164 ? -0.451 -3.972 -18.002 1.00 87.19 164 ASP A CA 1
ATOM 1279 C C . ASP A 1 164 ? 0.194 -2.591 -18.081 1.00 87.19 164 ASP A C 1
ATOM 1281 O O . ASP A 1 164 ? 0.519 -2.091 -19.163 1.00 87.19 164 ASP A O 1
ATOM 1285 N N . TYR A 1 165 ? 0.465 -1.989 -16.931 1.00 87.88 165 TYR A N 1
ATOM 1286 C CA . TYR A 1 165 ? 1.304 -0.799 -16.871 1.00 87.88 165 TYR A CA 1
ATOM 1287 C C . TYR A 1 165 ? 2.034 -0.701 -15.544 1.00 87.88 165 TYR A C 1
ATOM 1289 O O . TYR A 1 165 ? 1.589 -1.212 -14.516 1.00 87.88 165 TYR A O 1
ATOM 1297 N N . ILE A 1 166 ? 3.173 -0.021 -15.581 1.00 89.44 166 ILE A N 1
ATOM 1298 C CA . ILE A 1 166 ? 3.985 0.253 -14.407 1.00 89.44 166 ILE A CA 1
ATOM 1299 C C . ILE A 1 166 ? 4.060 1.746 -14.186 1.00 89.44 166 ILE A C 1
ATOM 1301 O O . ILE A 1 166 ? 4.363 2.511 -15.102 1.00 89.44 166 ILE A O 1
ATOM 1305 N N . LEU A 1 167 ? 3.814 2.128 -12.943 1.00 92.00 167 LEU A N 1
ATOM 1306 C CA . LEU A 1 167 ? 4.061 3.452 -12.419 1.00 92.00 167 LEU A CA 1
ATOM 1307 C C . LEU A 1 167 ? 5.259 3.395 -11.489 1.00 92.00 167 LEU A C 1
ATOM 1309 O O . LEU A 1 167 ? 5.389 2.477 -10.681 1.00 92.00 167 LEU A O 1
ATOM 1313 N N . THR A 1 168 ? 6.120 4.397 -11.571 1.00 92.19 168 THR A N 1
ATOM 1314 C CA . THR A 1 168 ? 7.167 4.589 -10.571 1.00 92.19 168 THR A CA 1
ATOM 1315 C C . THR A 1 168 ? 7.171 6.017 -10.081 1.00 92.19 168 THR A C 1
ATOM 1317 O O . THR A 1 168 ? 6.962 6.953 -10.859 1.00 92.19 168 THR A O 1
ATOM 1320 N N . PHE A 1 169 ? 7.518 6.178 -8.818 1.00 91.81 169 PHE A N 1
ATOM 1321 C CA . PHE A 1 169 ? 7.544 7.448 -8.133 1.00 91.81 169 PHE A CA 1
ATOM 1322 C C . PHE A 1 169 ? 8.861 7.608 -7.387 1.00 91.81 169 PHE A C 1
ATOM 1324 O O . PHE A 1 169 ? 9.349 6.681 -6.746 1.00 91.81 169 PHE A O 1
ATOM 1331 N N . HIS A 1 170 ? 9.414 8.811 -7.439 1.00 90.62 170 HIS A N 1
ATOM 1332 C CA . HIS A 1 170 ? 10.543 9.222 -6.621 1.00 90.62 170 HIS A CA 1
ATOM 1333 C C . HIS A 1 170 ? 9.995 9.859 -5.346 1.00 90.62 170 HIS A C 1
ATOM 1335 O O . HIS A 1 170 ? 9.264 10.852 -5.425 1.00 90.62 170 HIS A O 1
ATOM 1341 N N . VAL A 1 171 ? 10.294 9.259 -4.195 1.00 89.81 171 VAL A N 1
ATOM 1342 C CA . VAL A 1 171 ? 9.726 9.644 -2.900 1.00 89.81 171 VAL A CA 1
ATOM 1343 C C . VAL A 1 171 ? 10.797 9.669 -1.808 1.00 89.81 171 VAL A C 1
ATOM 1345 O O . VAL A 1 171 ? 11.918 9.185 -1.975 1.00 89.81 171 VAL A O 1
ATOM 1348 N N . LEU A 1 172 ? 10.448 10.256 -0.665 1.00 88.00 172 LEU A N 1
ATOM 1349 C CA . LEU A 1 172 ? 11.275 10.196 0.539 1.00 88.00 172 LEU A CA 1
ATOM 1350 C C . LEU A 1 172 ? 11.315 8.760 1.085 1.00 88.00 172 LEU A C 1
ATOM 1352 O O . LEU A 1 172 ? 10.375 7.983 0.890 1.00 88.00 172 LEU A O 1
ATOM 1356 N N . SER A 1 173 ? 12.385 8.407 1.791 1.00 82.06 173 SER A N 1
ATOM 1357 C CA . SER A 1 173 ? 12.438 7.168 2.575 1.00 82.06 173 SER A CA 1
ATOM 1358 C C . SER A 1 173 ? 11.464 7.188 3.745 1.00 82.06 173 SER A C 1
ATOM 1360 O O . SER A 1 173 ? 11.043 8.237 4.221 1.00 82.06 173 SER A O 1
ATOM 1362 N N . GLU A 1 174 ? 11.142 6.007 4.270 1.00 76.19 174 GLU A N 1
ATOM 1363 C CA . GLU A 1 174 ? 10.226 5.848 5.411 1.00 76.19 174 GLU A CA 1
ATOM 1364 C C . GLU A 1 174 ? 10.715 6.503 6.718 1.00 76.19 174 GLU A C 1
ATOM 1366 O O . GLU A 1 174 ? 9.938 6.660 7.668 1.00 76.19 174 GLU A O 1
ATOM 1371 N N . ASN A 1 175 ? 11.997 6.875 6.806 1.00 72.81 175 ASN A N 1
ATOM 1372 C CA . ASN A 1 175 ? 12.531 7.660 7.922 1.00 72.81 175 ASN A CA 1
ATOM 1373 C C . ASN A 1 175 ? 12.253 9.173 7.769 1.00 72.81 175 ASN A C 1
ATOM 1375 O O . ASN A 1 175 ? 12.548 9.926 8.690 1.00 72.81 175 ASN A O 1
ATOM 1379 N N . GLY A 1 176 ? 11.655 9.610 6.652 1.00 68.50 176 GLY A N 1
ATOM 1380 C CA . GLY A 1 176 ? 11.365 11.015 6.365 1.00 68.50 176 GLY A CA 1
ATOM 1381 C C . GLY A 1 176 ? 12.605 11.849 6.038 1.00 68.50 176 GLY A C 1
ATOM 1382 O O . GLY A 1 176 ? 12.533 13.075 6.056 1.00 68.50 176 GLY A O 1
ATOM 1383 N N . SER A 1 177 ? 13.743 11.208 5.766 1.00 68.88 177 SER A N 1
ATOM 1384 C CA . SER A 1 177 ? 15.001 11.900 5.522 1.00 68.88 177 SER A CA 1
ATOM 1385 C C . SER A 1 177 ? 15.004 12.653 4.201 1.00 68.88 177 SER A C 1
ATOM 1387 O O . SER A 1 177 ? 14.532 12.172 3.169 1.00 68.88 177 SER A O 1
ATOM 1389 N N . LEU A 1 178 ? 15.590 13.848 4.251 1.00 63.09 178 LEU A N 1
ATOM 1390 C CA . LEU A 1 178 ? 15.813 14.721 3.100 1.00 63.09 178 LEU A CA 1
ATOM 1391 C C . LEU A 1 178 ? 17.176 14.502 2.447 1.00 63.09 178 LEU A C 1
ATOM 1393 O O . LEU A 1 178 ? 17.487 15.138 1.439 1.00 63.09 178 LEU A O 1
ATOM 1397 N N . ILE A 1 179 ? 18.007 13.633 3.023 1.00 70.25 179 ILE A N 1
ATOM 1398 C CA . ILE A 1 179 ? 19.332 13.351 2.491 1.00 70.25 179 ILE A CA 1
ATOM 1399 C C . ILE A 1 179 ? 19.157 12.605 1.169 1.00 70.25 179 ILE A C 1
ATOM 1401 O O . ILE A 1 179 ? 18.504 11.567 1.106 1.00 70.25 179 ILE A O 1
ATOM 1405 N N . SER A 1 180 ? 19.763 13.137 0.106 1.00 65.50 180 SER A N 1
ATOM 1406 C CA . SER A 1 180 ? 19.637 12.602 -1.255 1.00 65.50 180 SER A CA 1
ATOM 1407 C C . SER A 1 180 ? 19.952 11.099 -1.337 1.00 65.50 180 SER A C 1
ATOM 1409 O O . SER A 1 180 ? 19.228 10.350 -1.987 1.00 65.50 180 SER A O 1
ATOM 1411 N N . SER A 1 181 ? 20.966 10.634 -0.595 1.00 68.38 181 SER A N 1
ATOM 1412 C CA . SER A 1 181 ? 21.364 9.219 -0.530 1.00 68.38 181 SER A CA 1
ATOM 1413 C C . SER A 1 181 ? 20.361 8.304 0.174 1.00 68.38 181 SER A C 1
ATOM 1415 O O . SER A 1 181 ? 20.490 7.086 0.089 1.00 68.38 181 SER A O 1
ATOM 1417 N N . GLU A 1 182 ? 19.386 8.869 0.881 1.00 77.75 182 GLU A N 1
ATOM 1418 C CA . GLU A 1 182 ? 18.362 8.126 1.608 1.00 77.75 182 GLU A CA 1
ATOM 1419 C C . GLU A 1 182 ? 17.027 8.110 0.859 1.00 77.75 182 GLU A C 1
ATOM 1421 O O . GLU A 1 182 ? 16.078 7.513 1.349 1.00 77.75 182 GLU A O 1
ATOM 1426 N N . ARG A 1 183 ? 16.913 8.728 -0.324 1.00 86.25 183 ARG A N 1
ATOM 1427 C CA . ARG A 1 183 ? 15.680 8.693 -1.126 1.00 86.25 183 ARG A CA 1
ATOM 1428 C C . ARG A 1 183 ? 15.415 7.292 -1.676 1.00 86.25 183 ARG A C 1
ATOM 1430 O O . ARG A 1 183 ? 16.309 6.449 -1.793 1.00 86.25 183 ARG A O 1
ATOM 1437 N N . GLN A 1 184 ? 14.161 7.042 -2.030 1.00 90.38 184 GLN A N 1
ATOM 1438 C CA . GLN A 1 184 ? 13.735 5.758 -2.569 1.00 90.38 184 GLN A CA 1
ATOM 1439 C C . GLN A 1 184 ? 12.815 5.944 -3.772 1.00 90.38 184 GLN A C 1
ATOM 1441 O O . GLN A 1 184 ? 12.140 6.965 -3.928 1.00 90.38 184 GLN A O 1
ATOM 1446 N N . PHE A 1 185 ? 12.757 4.917 -4.608 1.00 90.94 185 PHE A N 1
ATOM 1447 C CA . PHE A 1 185 ? 11.712 4.781 -5.606 1.00 90.94 185 PHE A CA 1
ATOM 1448 C C . PHE A 1 185 ? 10.646 3.833 -5.083 1.00 90.94 185 PHE A C 1
ATOM 1450 O O . PHE A 1 185 ? 10.959 2.761 -4.565 1.00 90.94 185 PHE A O 1
ATOM 1457 N N . THR A 1 186 ? 9.384 4.208 -5.242 1.00 92.31 186 THR A N 1
ATOM 1458 C CA . THR A 1 186 ? 8.273 3.262 -5.160 1.00 92.31 186 THR A CA 1
ATOM 1459 C C . THR A 1 186 ? 7.806 2.938 -6.562 1.00 92.31 186 THR A C 1
ATOM 1461 O O . THR A 1 186 ? 7.908 3.755 -7.477 1.00 92.31 186 THR A O 1
ATOM 1464 N N . TRP A 1 187 ? 7.313 1.725 -6.750 1.00 92.88 187 TRP A N 1
ATOM 1465 C CA . TRP A 1 187 ? 6.760 1.312 -8.026 1.00 92.88 187 TRP A CA 1
ATOM 1466 C C . TRP A 1 187 ? 5.529 0.450 -7.817 1.00 92.88 187 TRP A C 1
ATOM 1468 O O . TRP A 1 187 ? 5.393 -0.230 -6.796 1.00 92.88 187 TRP A O 1
ATOM 1478 N N . GLU A 1 188 ? 4.648 0.504 -8.803 1.00 93.94 188 GLU A N 1
ATOM 1479 C CA . GLU A 1 188 ? 3.397 -0.230 -8.863 1.00 93.94 188 GLU A CA 1
ATOM 1480 C C . GLU A 1 188 ? 3.241 -0.794 -10.273 1.00 93.94 188 GLU A C 1
ATOM 1482 O O . GLU A 1 188 ? 3.243 -0.040 -11.241 1.00 93.94 188 GLU A O 1
ATOM 1487 N N . TRP A 1 189 ? 3.125 -2.110 -10.403 1.00 93.00 189 TRP A N 1
ATOM 1488 C CA . TRP A 1 189 ? 2.823 -2.784 -11.659 1.00 93.00 189 TRP A CA 1
ATOM 1489 C C . TRP A 1 189 ? 1.417 -3.359 -11.585 1.00 93.00 189 TRP A C 1
ATOM 1491 O O . TRP A 1 189 ? 1.158 -4.310 -10.847 1.00 93.00 189 TRP A O 1
ATOM 1501 N N . TYR A 1 190 ? 0.530 -2.766 -12.373 1.00 92.12 190 TYR A N 1
ATOM 1502 C CA . TYR A 1 190 ? -0.824 -3.237 -12.596 1.00 92.12 190 TYR A CA 1
ATOM 1503 C C . TYR A 1 190 ? -0.752 -4.371 -13.607 1.00 92.12 190 TYR A C 1
ATOM 1505 O O . TYR A 1 190 ? -0.461 -4.143 -14.783 1.00 92.12 190 TYR A O 1
ATOM 1513 N N . GLN A 1 191 ? -0.970 -5.587 -13.120 1.00 90.44 191 GLN A N 1
ATOM 1514 C CA . GLN A 1 191 ? -0.944 -6.798 -13.921 1.00 90.44 191 GLN A CA 1
ATOM 1515 C C . GLN A 1 191 ? -2.362 -7.333 -14.089 1.00 90.44 191 GLN A C 1
ATOM 1517 O O . GLN A 1 191 ? -3.068 -7.577 -13.107 1.00 90.44 191 GLN A O 1
ATOM 1522 N N . HIS A 1 192 ? -2.765 -7.541 -15.337 1.00 90.50 192 HIS A N 1
ATOM 1523 C CA . HIS A 1 192 ? -4.064 -8.097 -15.675 1.00 90.50 192 HIS A CA 1
ATOM 1524 C C . HIS A 1 192 ? -4.085 -9.617 -15.439 1.00 90.50 192 HIS A C 1
ATOM 1526 O O . HIS A 1 192 ? -3.437 -10.383 -16.155 1.00 90.50 192 HIS A O 1
ATOM 1532 N N . ILE A 1 193 ? -4.866 -10.062 -14.453 1.00 89.12 193 ILE A N 1
ATOM 1533 C CA . ILE A 1 193 ? -5.072 -11.468 -14.079 1.00 89.12 193 ILE A CA 1
ATOM 1534 C C . ILE A 1 193 ? -6.586 -11.752 -14.073 1.00 89.12 193 ILE A C 1
ATOM 1536 O O . ILE A 1 193 ? -7.215 -11.805 -13.024 1.00 89.12 193 ILE A O 1
ATOM 1540 N N . PRO A 1 194 ? -7.215 -11.951 -15.243 1.00 85.56 194 PRO A N 1
ATOM 1541 C CA . PRO A 1 194 ? -8.668 -12.107 -15.322 1.00 85.56 194 PRO A CA 1
ATOM 1542 C C . PRO A 1 194 ? -9.159 -13.486 -14.858 1.00 85.56 194 PRO A C 1
ATOM 1544 O O . PRO A 1 194 ? -10.346 -13.657 -14.611 1.00 85.56 194 PRO A O 1
ATOM 1547 N N . ASN A 1 195 ? -8.276 -14.489 -14.785 1.00 86.69 195 ASN A N 1
ATOM 1548 C CA . ASN A 1 195 ? -8.646 -15.853 -14.414 1.00 86.69 195 ASN A CA 1
ATOM 1549 C C . ASN A 1 195 ? -8.616 -16.027 -12.878 1.00 86.69 195 ASN A C 1
ATOM 1551 O O . ASN A 1 195 ? -7.527 -15.944 -12.298 1.00 86.69 195 ASN A O 1
ATOM 1555 N N . PRO A 1 196 ? -9.753 -16.346 -12.224 1.00 79.94 196 PRO A N 1
ATOM 1556 C CA . PRO A 1 196 ? -9.819 -16.542 -10.773 1.00 79.94 196 PRO A CA 1
ATOM 1557 C C . PRO A 1 196 ? -8.890 -17.639 -10.236 1.00 79.94 196 PRO A C 1
ATOM 1559 O O . PRO A 1 196 ? -8.331 -17.491 -9.155 1.00 79.94 196 PRO A O 1
ATOM 1562 N N . THR A 1 197 ? -8.643 -18.716 -10.987 1.00 83.62 197 THR A N 1
ATOM 1563 C CA . THR A 1 197 ? -7.731 -19.793 -10.556 1.00 83.62 197 THR A CA 1
ATOM 1564 C C . THR A 1 197 ? -6.279 -19.315 -10.482 1.00 83.62 197 THR A C 1
ATOM 1566 O O . THR A 1 197 ? -5.527 -19.694 -9.578 1.00 83.62 197 THR A O 1
ATOM 1569 N N . ASN A 1 198 ? -5.884 -18.428 -11.401 1.00 86.69 198 ASN A N 1
ATOM 1570 C CA . ASN A 1 198 ? -4.567 -17.797 -11.352 1.00 86.69 198 ASN A CA 1
ATOM 1571 C C . ASN A 1 198 ? -4.475 -16.846 -10.155 1.00 86.69 198 ASN A C 1
ATOM 1573 O O . ASN A 1 198 ? -3.448 -16.827 -9.481 1.00 86.69 198 ASN A O 1
ATOM 1577 N N . LEU A 1 199 ? -5.550 -16.102 -9.867 1.00 89.88 199 LEU A N 1
ATOM 1578 C CA . LEU A 1 199 ? -5.623 -15.228 -8.699 1.00 89.88 199 LEU A CA 1
ATOM 1579 C C . LEU A 1 199 ? -5.468 -16.015 -7.394 1.00 89.88 199 LEU A C 1
ATOM 1581 O O . LEU A 1 199 ? -4.639 -15.646 -6.569 1.00 89.88 199 LEU A O 1
ATOM 1585 N N . GLU A 1 200 ? -6.209 -17.112 -7.219 1.00 90.62 200 GLU A N 1
ATOM 1586 C CA . GLU A 1 200 ? -6.103 -17.954 -6.021 1.00 90.62 200 GLU A CA 1
ATOM 1587 C C . GLU A 1 200 ? -4.675 -18.454 -5.802 1.00 90.62 200 GLU A C 1
ATOM 1589 O O . GLU A 1 200 ? -4.158 -18.388 -4.690 1.00 90.62 200 GLU A O 1
ATOM 1594 N N . THR A 1 201 ? -4.017 -18.910 -6.870 1.00 90.75 201 THR A N 1
ATOM 1595 C CA . THR A 1 201 ? -2.627 -19.384 -6.808 1.00 90.75 201 THR A CA 1
ATOM 1596 C C . THR A 1 201 ? -1.687 -18.272 -6.342 1.00 90.75 201 THR A C 1
ATOM 1598 O O . THR A 1 201 ? -0.849 -18.481 -5.470 1.00 90.75 201 THR A O 1
ATOM 1601 N N . ILE A 1 202 ? -1.848 -17.075 -6.905 1.00 89.69 202 ILE A N 1
ATOM 1602 C CA . ILE A 1 202 ? -1.030 -15.898 -6.602 1.00 89.69 202 ILE A CA 1
ATOM 1603 C C . ILE A 1 202 ? -1.280 -15.376 -5.176 1.00 89.69 202 ILE A C 1
ATOM 1605 O O . ILE A 1 202 ? -0.360 -14.865 -4.536 1.00 89.69 202 ILE A O 1
ATOM 1609 N N . LEU A 1 203 ? -2.509 -15.513 -4.673 1.00 92.56 203 LEU A N 1
ATOM 1610 C CA . LEU A 1 203 ? -2.908 -15.102 -3.327 1.00 92.56 203 LEU A CA 1
ATOM 1611 C C . LEU A 1 203 ? -2.773 -16.213 -2.272 1.00 92.56 203 LEU A C 1
ATOM 1613 O O . LEU A 1 203 ? -3.247 -16.052 -1.147 1.00 92.56 203 LEU A O 1
ATOM 1617 N N . THR A 1 204 ? -2.123 -17.328 -2.601 1.00 93.38 204 THR A N 1
ATOM 1618 C CA . THR A 1 204 ? -1.823 -18.391 -1.638 1.00 93.38 204 THR A CA 1
ATOM 1619 C C . THR A 1 204 ? -0.423 -18.199 -1.059 1.00 93.38 204 THR A C 1
ATOM 1621 O O . THR A 1 204 ? 0.549 -17.997 -1.788 1.00 93.38 204 THR A O 1
ATOM 1624 N N . ASP A 1 205 ? -0.315 -18.236 0.267 1.00 93.62 205 ASP A N 1
ATOM 1625 C CA . ASP A 1 205 ? 0.944 -18.007 0.975 1.00 93.62 205 ASP A CA 1
ATOM 1626 C C . ASP A 1 205 ? 1.809 -19.274 1.133 1.00 93.62 205 ASP A C 1
ATOM 1628 O O . ASP A 1 205 ? 1.411 -20.373 0.745 1.00 93.62 205 ASP A O 1
ATOM 1632 N N . ILE A 1 206 ? 3.011 -19.134 1.708 1.00 94.12 206 ILE A N 1
ATOM 1633 C CA . ILE A 1 206 ? 3.952 -20.253 1.938 1.00 94.12 206 ILE A CA 1
ATOM 1634 C C . ILE A 1 206 ? 3.391 -21.409 2.771 1.00 94.12 206 ILE A C 1
ATOM 1636 O O . ILE A 1 206 ? 3.931 -22.509 2.705 1.00 94.12 206 ILE A O 1
ATOM 1640 N N . ASN A 1 207 ? 2.344 -21.174 3.561 1.00 95.19 207 ASN A N 1
ATOM 1641 C CA . ASN A 1 207 ? 1.710 -22.184 4.404 1.00 95.19 207 ASN A CA 1
ATOM 1642 C C . ASN A 1 207 ? 0.451 -22.769 3.743 1.00 95.19 207 ASN A C 1
ATOM 1644 O O . ASN A 1 207 ? -0.267 -23.538 4.378 1.00 95.19 207 ASN A O 1
ATOM 1648 N N . GLY A 1 208 ? 0.157 -22.396 2.493 1.00 93.25 208 GLY A N 1
ATOM 1649 C CA . GLY A 1 208 ? -1.047 -22.820 1.782 1.00 93.25 208 GLY A CA 1
ATOM 1650 C C . GLY A 1 208 ? -2.310 -22.049 2.176 1.00 93.25 208 GLY A C 1
ATOM 1651 O O . GLY A 1 208 ? -3.407 -22.450 1.785 1.00 93.25 208 GLY A O 1
ATOM 1652 N N . ILE A 1 209 ? -2.195 -20.950 2.933 1.00 93.88 209 ILE A N 1
ATOM 1653 C CA . ILE A 1 209 ? -3.355 -20.131 3.301 1.00 93.88 209 ILE A CA 1
ATOM 1654 C C . ILE A 1 209 ? -3.735 -19.262 2.105 1.00 93.88 209 ILE A C 1
ATOM 1656 O O . ILE A 1 209 ? -2.921 -18.485 1.601 1.00 93.88 209 ILE A O 1
ATOM 1660 N N . LYS A 1 210 ? -4.993 -19.378 1.671 1.00 92.69 210 LYS A N 1
ATOM 1661 C CA . LYS A 1 210 ? -5.579 -18.517 0.642 1.00 92.69 210 LYS A CA 1
ATOM 1662 C C . LYS A 1 210 ? -5.969 -17.176 1.253 1.00 92.69 210 LYS A C 1
ATOM 1664 O O . LYS A 1 210 ? -6.817 -17.116 2.143 1.00 92.69 210 LYS A O 1
ATOM 1669 N N . HIS A 1 211 ? -5.383 -16.099 0.748 1.00 90.00 211 HIS A N 1
ATOM 1670 C CA . HIS A 1 211 ? -5.730 -14.734 1.128 1.00 90.00 211 HIS A CA 1
ATOM 1671 C C . HIS A 1 211 ? -6.773 -14.178 0.161 1.00 90.00 211 HIS A C 1
ATOM 1673 O O . HIS A 1 211 ? -6.708 -14.408 -1.041 1.00 90.00 211 HIS A O 1
ATOM 1679 N N . SER A 1 212 ? -7.740 -13.416 0.669 1.00 82.38 212 SER A N 1
ATOM 1680 C CA . SER A 1 212 ? -8.779 -12.816 -0.181 1.00 82.38 212 SER A CA 1
ATOM 1681 C C . SER A 1 212 ? -8.310 -11.557 -0.906 1.00 82.38 212 SER A C 1
ATOM 1683 O O . SER A 1 212 ? -8.908 -11.161 -1.897 1.00 82.38 212 SER A O 1
ATOM 1685 N N . THR A 1 213 ? -7.275 -10.887 -0.389 1.00 82.69 213 THR A N 1
ATOM 1686 C CA . THR A 1 213 ? -6.881 -9.564 -0.894 1.00 82.69 213 THR A CA 1
ATOM 1687 C C . THR A 1 213 ? -5.398 -9.442 -1.152 1.00 82.69 213 THR A C 1
ATOM 1689 O O . THR A 1 213 ? -5.013 -9.045 -2.240 1.00 82.69 213 THR A O 1
ATOM 1692 N N . ALA A 1 214 ? -4.553 -9.732 -0.172 1.00 88.94 214 ALA A N 1
ATOM 1693 C CA . ALA A 1 214 ? -3.117 -9.586 -0.324 1.00 88.94 214 ALA A CA 1
ATOM 1694 C C . ALA A 1 214 ? -2.408 -10.624 0.529 1.00 88.94 214 ALA A C 1
ATOM 1696 O O . ALA A 1 214 ? -2.830 -10.894 1.651 1.00 88.94 214 ALA A O 1
ATOM 1697 N N . VAL A 1 215 ? -1.302 -11.147 0.015 1.00 89.00 215 VAL A N 1
ATOM 1698 C CA . VAL A 1 215 ? -0.413 -12.009 0.793 1.00 89.00 215 VAL A CA 1
ATOM 1699 C C . VAL A 1 215 ? 0.523 -11.128 1.629 1.00 89.00 215 VAL A C 1
ATOM 1701 O O . VAL A 1 215 ? 1.152 -10.220 1.066 1.00 89.00 215 VAL A O 1
ATOM 1704 N N . PRO A 1 216 ? 0.647 -11.356 2.952 1.00 87.56 216 PRO A N 1
ATOM 1705 C CA . PRO A 1 216 ? 1.642 -10.677 3.775 1.00 87.56 216 PRO A CA 1
ATOM 1706 C C . PRO A 1 216 ? 3.053 -10.846 3.200 1.00 87.56 216 PRO A C 1
ATOM 1708 O O . PRO A 1 216 ? 3.411 -11.920 2.716 1.00 87.56 216 PRO A O 1
ATOM 1711 N N . ARG A 1 217 ? 3.876 -9.788 3.244 1.00 86.88 217 ARG A N 1
ATOM 1712 C CA . ARG A 1 217 ? 5.197 -9.787 2.580 1.00 86.88 217 ARG A CA 1
ATOM 1713 C C . ARG A 1 217 ? 6.112 -10.912 3.074 1.00 86.88 217 ARG A C 1
ATOM 1715 O O . ARG A 1 217 ? 6.874 -11.461 2.291 1.00 86.88 217 ARG A O 1
ATOM 1722 N N . ASP A 1 218 ? 6.044 -11.236 4.359 1.00 88.12 218 ASP A N 1
ATOM 1723 C CA . ASP A 1 218 ? 6.816 -12.291 5.027 1.00 88.12 218 ASP A CA 1
ATOM 1724 C C . ASP A 1 218 ? 6.260 -13.704 4.787 1.00 88.12 218 ASP A C 1
ATOM 1726 O O . ASP A 1 218 ? 6.914 -14.690 5.122 1.00 88.12 218 ASP A O 1
ATOM 1730 N N . LYS A 1 219 ? 5.064 -13.808 4.199 1.00 90.81 219 LYS A N 1
ATOM 1731 C CA . LYS A 1 219 ? 4.394 -15.071 3.875 1.00 90.81 219 LYS A CA 1
ATOM 1732 C C . LYS A 1 219 ? 4.317 -15.337 2.371 1.00 90.81 219 LYS A C 1
ATOM 1734 O O . LYS A 1 219 ? 3.806 -16.375 1.968 1.00 90.81 219 LYS A O 1
ATOM 1739 N N . MET A 1 220 ? 4.823 -14.437 1.528 1.00 89.75 220 MET A N 1
ATOM 1740 C CA . MET A 1 220 ? 4.789 -14.615 0.078 1.00 89.75 220 MET A CA 1
ATOM 1741 C C . MET A 1 220 ? 5.597 -15.843 -0.353 1.00 89.75 220 MET A C 1
ATOM 1743 O O . MET A 1 220 ? 6.744 -16.021 0.059 1.00 89.75 220 MET A O 1
ATOM 1747 N N . HIS A 1 221 ? 4.996 -16.690 -1.192 1.00 89.44 221 HIS A N 1
ATOM 1748 C CA . HIS A 1 221 ? 5.659 -17.895 -1.673 1.00 89.44 221 HIS A CA 1
ATOM 1749 C C . HIS A 1 221 ? 6.869 -17.549 -2.563 1.00 89.44 221 HIS A C 1
ATOM 1751 O O . HIS A 1 221 ? 6.717 -16.727 -3.462 1.00 89.44 221 HIS A O 1
ATOM 1757 N N . PRO A 1 222 ? 8.060 -18.163 -2.391 1.00 86.12 222 PRO A N 1
ATOM 1758 C CA . PRO A 1 222 ? 9.258 -17.801 -3.161 1.00 86.12 222 PRO A CA 1
ATOM 1759 C C . PRO A 1 222 ? 9.118 -17.940 -4.685 1.00 86.12 222 PRO A C 1
ATOM 1761 O O . PRO A 1 222 ? 9.774 -17.226 -5.442 1.00 86.12 222 PRO A O 1
ATOM 1764 N N . SER A 1 223 ? 8.257 -18.850 -5.154 1.00 86.06 223 SER A N 1
ATOM 1765 C CA . SER A 1 223 ? 7.933 -18.967 -6.586 1.00 86.06 223 SER A CA 1
ATOM 1766 C C . SER A 1 223 ? 7.060 -17.816 -7.106 1.00 86.06 223 SER A C 1
ATOM 1768 O O . SER A 1 223 ? 7.031 -17.573 -8.313 1.00 86.06 223 SER A O 1
ATOM 1770 N N . ILE A 1 224 ? 6.389 -17.083 -6.218 1.00 87.69 224 ILE A N 1
ATOM 1771 C CA . ILE A 1 224 ? 5.534 -15.942 -6.529 1.00 87.69 224 ILE A CA 1
ATOM 1772 C C . ILE A 1 224 ? 6.369 -14.670 -6.384 1.00 87.69 224 ILE A C 1
ATOM 1774 O O . ILE A 1 224 ? 6.530 -14.116 -5.301 1.00 87.69 224 ILE A O 1
ATOM 1778 N N . SER A 1 225 ? 6.942 -14.209 -7.495 1.00 86.75 225 SER A N 1
ATOM 1779 C CA . SER A 1 225 ? 7.743 -12.983 -7.524 1.00 86.75 225 SER A CA 1
ATOM 1780 C C . SER A 1 225 ? 7.496 -12.178 -8.800 1.00 86.75 225 SER A C 1
ATOM 1782 O O . SER A 1 225 ? 7.289 -12.776 -9.859 1.00 86.75 225 SER A O 1
ATOM 1784 N N . PRO A 1 226 ? 7.610 -10.838 -8.762 1.00 85.19 226 PRO A N 1
ATOM 1785 C CA . PRO A 1 226 ? 7.453 -10.011 -9.956 1.00 85.19 226 PRO A CA 1
ATOM 1786 C C . PRO A 1 226 ? 8.351 -10.464 -11.116 1.00 85.19 226 PRO A C 1
ATOM 1788 O O . PRO A 1 226 ? 7.939 -10.446 -12.271 1.00 85.19 226 PRO A O 1
ATOM 1791 N N . ARG A 1 227 ? 9.570 -10.933 -10.813 1.00 82.06 227 ARG A N 1
ATOM 1792 C CA . ARG A 1 227 ? 10.530 -11.432 -11.807 1.00 82.06 227 ARG A CA 1
ATOM 1793 C C . ARG A 1 227 ? 10.018 -12.666 -12.550 1.00 82.06 227 ARG A C 1
ATOM 1795 O O . ARG A 1 227 ? 10.175 -12.737 -13.765 1.00 82.06 227 ARG A O 1
ATOM 1802 N N . ASN A 1 228 ? 9.402 -13.613 -11.844 1.00 79.44 228 ASN A N 1
ATOM 1803 C CA . ASN A 1 228 ? 8.865 -14.831 -12.458 1.00 79.44 228 ASN A CA 1
ATOM 1804 C C . ASN A 1 228 ? 7.654 -14.515 -13.340 1.00 79.44 228 ASN A C 1
ATOM 1806 O O . ASN A 1 228 ? 7.500 -15.083 -14.419 1.00 79.44 228 ASN A O 1
ATOM 1810 N N . TYR A 1 229 ? 6.838 -13.548 -12.917 1.00 78.06 229 TYR A N 1
ATOM 1811 C CA . TYR A 1 229 ? 5.670 -13.098 -13.670 1.00 78.06 229 TYR A CA 1
ATOM 1812 C C . TYR A 1 229 ? 6.027 -12.151 -14.822 1.00 78.06 229 TYR A C 1
ATOM 1814 O O . TYR A 1 229 ? 5.228 -11.997 -15.747 1.00 78.06 229 TYR A O 1
ATOM 1822 N N . ARG A 1 230 ? 7.243 -11.584 -14.840 1.00 72.19 230 ARG A N 1
ATOM 1823 C CA . ARG A 1 230 ? 7.740 -10.759 -15.951 1.00 72.19 230 ARG A CA 1
ATOM 1824 C C . ARG A 1 230 ? 7.753 -11.518 -17.269 1.00 72.19 230 ARG A C 1
ATOM 1826 O O . ARG A 1 230 ? 7.487 -10.903 -18.280 1.00 72.19 230 ARG A O 1
ATOM 1833 N N . ALA A 1 231 ? 8.040 -12.821 -17.297 1.00 63.28 231 ALA A N 1
ATOM 1834 C CA . ALA A 1 231 ? 8.098 -13.573 -18.558 1.00 63.28 231 ALA A CA 1
ATOM 1835 C C . ALA A 1 231 ? 6.755 -13.587 -19.320 1.00 63.28 231 ALA A C 1
ATOM 1837 O O . ALA A 1 231 ? 6.745 -13.720 -20.542 1.00 63.28 231 ALA A O 1
ATOM 1838 N N . ALA A 1 232 ? 5.635 -13.405 -18.610 1.00 55.78 232 ALA A N 1
ATOM 1839 C CA . ALA A 1 232 ? 4.310 -13.234 -19.202 1.00 55.78 232 ALA A CA 1
ATOM 1840 C C . ALA A 1 232 ? 4.037 -11.788 -19.674 1.00 55.78 232 ALA A C 1
ATOM 1842 O O . ALA A 1 232 ? 3.139 -11.569 -20.485 1.00 55.78 232 ALA A O 1
ATOM 1843 N N . ALA A 1 233 ? 4.813 -10.809 -19.198 1.00 58.12 233 ALA A N 1
ATOM 1844 C CA . ALA A 1 233 ? 4.770 -9.420 -19.636 1.00 58.12 233 ALA A CA 1
ATOM 1845 C C . ALA A 1 233 ? 5.837 -9.179 -20.722 1.00 58.12 233 ALA A C 1
ATOM 1847 O O . ALA A 1 233 ? 7.021 -9.436 -20.507 1.00 58.12 233 ALA A O 1
ATOM 1848 N N . PRO A 1 234 ? 5.491 -8.652 -21.906 1.00 52.16 234 PRO A N 1
ATOM 1849 C CA . PRO A 1 234 ? 6.478 -8.353 -22.940 1.00 52.16 234 PRO A CA 1
ATOM 1850 C C . PRO A 1 234 ? 7.305 -7.110 -22.560 1.00 52.16 234 PRO A C 1
ATOM 1852 O O . PRO A 1 234 ? 7.134 -6.043 -23.147 1.00 52.16 234 PRO A O 1
ATOM 1855 N N . SER A 1 235 ? 8.194 -7.205 -21.565 1.00 60.38 235 SER A N 1
ATOM 1856 C CA . SER A 1 235 ? 9.013 -6.074 -21.131 1.00 60.38 235 SER A CA 1
ATOM 1857 C C . SER A 1 235 ? 10.445 -6.179 -21.650 1.00 60.38 235 SER A C 1
ATOM 1859 O O . SER A 1 235 ? 11.328 -6.735 -21.004 1.00 60.38 235 SER A O 1
ATOM 1861 N N . SER A 1 236 ? 10.697 -5.580 -22.812 1.00 67.88 236 SER A N 1
ATOM 1862 C CA . SER A 1 236 ? 12.055 -5.277 -23.284 1.00 67.88 236 SER A CA 1
ATOM 1863 C C . SER A 1 236 ? 12.648 -4.019 -22.631 1.00 67.88 236 SER A C 1
ATOM 1865 O O . SER A 1 236 ? 13.773 -3.645 -22.951 1.00 67.88 236 SER A O 1
ATOM 1867 N N . ASN A 1 237 ? 11.907 -3.341 -21.742 1.00 85.19 237 ASN A N 1
ATOM 1868 C CA . ASN A 1 237 ? 12.379 -2.116 -21.106 1.00 85.19 237 ASN A CA 1
ATOM 1869 C C . ASN A 1 237 ? 13.438 -2.452 -20.033 1.00 85.19 237 ASN A C 1
ATOM 1871 O O . ASN A 1 237 ? 13.121 -3.153 -19.060 1.00 85.19 237 ASN A O 1
ATOM 1875 N N . PRO A 1 238 ? 14.683 -1.964 -20.186 1.00 87.62 238 PRO A N 1
ATOM 1876 C CA . PRO A 1 238 ? 15.786 -2.319 -19.300 1.00 87.62 238 PRO A CA 1
ATOM 1877 C C . PRO A 1 238 ? 15.609 -1.753 -17.887 1.00 87.62 238 PRO A C 1
ATOM 1879 O O . PRO A 1 238 ? 15.957 -2.423 -16.922 1.00 87.62 238 PRO A O 1
ATOM 1882 N N . HIS A 1 239 ? 15.007 -0.569 -17.739 1.00 88.12 239 HIS A N 1
ATOM 1883 C CA . HIS A 1 239 ? 14.777 0.041 -16.426 1.00 88.12 239 HIS A CA 1
ATOM 1884 C C . HIS A 1 239 ? 13.745 -0.739 -15.618 1.00 88.12 239 HIS A C 1
ATOM 1886 O O . HIS A 1 239 ? 13.927 -0.965 -14.426 1.00 88.12 239 HIS A O 1
ATOM 1892 N N . PHE A 1 240 ? 12.678 -1.203 -16.269 1.00 86.25 240 PHE A N 1
ATOM 1893 C CA . PHE A 1 240 ? 11.688 -2.031 -15.591 1.00 86.25 240 PHE A CA 1
ATOM 1894 C C . PHE A 1 240 ? 12.250 -3.405 -15.209 1.00 86.25 240 PHE A C 1
ATOM 1896 O O . PHE A 1 240 ? 12.047 -3.873 -14.092 1.00 86.25 240 PHE A O 1
ATOM 1903 N N . THR A 1 241 ? 13.011 -4.019 -16.116 1.00 87.62 241 THR A N 1
ATOM 1904 C CA . THR A 1 241 ? 13.739 -5.271 -15.860 1.00 87.62 241 THR A CA 1
ATOM 1905 C C . THR A 1 241 ? 14.593 -5.149 -14.600 1.00 87.62 241 THR A C 1
ATOM 1907 O O . THR A 1 241 ? 14.487 -5.984 -13.705 1.00 87.62 241 THR A O 1
ATOM 1910 N N . GLU A 1 242 ? 15.363 -4.069 -14.506 1.00 89.88 242 GLU A N 1
ATOM 1911 C CA . GLU A 1 242 ? 16.239 -3.776 -13.380 1.00 89.88 242 GLU A CA 1
ATOM 1912 C C . GLU A 1 242 ? 15.471 -3.552 -12.066 1.00 89.88 242 GLU A C 1
ATOM 1914 O O . GLU A 1 242 ? 15.851 -4.099 -11.029 1.00 89.88 242 GLU A O 1
ATOM 1919 N N . ILE A 1 243 ? 14.360 -2.803 -12.098 1.00 89.88 243 ILE A N 1
ATOM 1920 C CA . ILE A 1 243 ? 13.469 -2.599 -10.940 1.00 89.88 243 ILE A CA 1
ATOM 1921 C C . ILE A 1 243 ? 12.963 -3.947 -10.411 1.00 89.88 243 ILE A C 1
ATOM 1923 O O . ILE A 1 243 ? 13.022 -4.221 -9.209 1.00 89.88 243 ILE A O 1
ATOM 1927 N N . LEU A 1 244 ? 12.483 -4.818 -11.300 1.00 88.94 244 LEU A N 1
ATOM 1928 C CA . LEU A 1 244 ? 11.968 -6.121 -10.892 1.00 88.94 244 LEU A CA 1
ATOM 1929 C C . LEU A 1 244 ? 13.064 -7.034 -10.334 1.00 88.94 244 LEU A C 1
ATOM 1931 O O . LEU A 1 244 ? 12.817 -7.755 -9.370 1.00 88.94 244 LEU A O 1
ATOM 1935 N N . GLU A 1 245 ? 14.265 -6.998 -10.909 1.00 88.69 245 GLU A N 1
ATOM 1936 C CA . GLU A 1 245 ? 15.399 -7.821 -10.471 1.00 88.69 245 GLU A CA 1
ATOM 1937 C C . GLU A 1 245 ? 15.959 -7.394 -9.112 1.00 88.69 245 GLU A C 1
ATOM 1939 O O . GLU A 1 245 ? 16.380 -8.250 -8.336 1.00 88.69 245 GLU A O 1
ATOM 1944 N N . ASN A 1 246 ? 15.900 -6.101 -8.785 1.00 89.25 246 ASN A N 1
ATOM 1945 C CA . ASN A 1 246 ? 16.346 -5.567 -7.494 1.00 89.25 246 ASN A CA 1
ATOM 1946 C C . ASN A 1 246 ? 15.249 -5.569 -6.412 1.00 89.25 246 ASN A C 1
ATOM 1948 O O . ASN A 1 246 ? 15.477 -5.126 -5.284 1.00 89.25 246 ASN A O 1
ATOM 1952 N N . THR A 1 247 ? 14.045 -6.057 -6.721 1.00 89.44 247 THR A N 1
ATOM 1953 C CA . THR A 1 247 ? 12.948 -6.111 -5.750 1.00 89.44 247 THR A CA 1
ATOM 1954 C C . THR A 1 247 ? 13.136 -7.269 -4.773 1.00 89.44 247 THR A C 1
ATOM 1956 O O . THR A 1 247 ? 13.136 -8.432 -5.163 1.00 89.44 247 THR A O 1
ATOM 1959 N N . THR A 1 248 ? 13.191 -6.959 -3.476 1.00 85.25 248 THR A N 1
ATOM 1960 C CA . THR A 1 248 ? 13.364 -7.964 -2.408 1.00 85.25 248 THR A CA 1
ATOM 1961 C C . THR A 1 248 ? 12.089 -8.265 -1.629 1.00 85.25 248 THR A C 1
ATOM 1963 O O . THR A 1 248 ? 11.890 -9.388 -1.180 1.00 85.25 248 THR A O 1
ATOM 1966 N N . LYS A 1 249 ? 11.212 -7.272 -1.447 1.00 85.44 249 LYS A N 1
ATOM 1967 C CA . LYS A 1 249 ? 9.991 -7.400 -0.638 1.00 85.44 249 LYS A CA 1
ATOM 1968 C C . LYS A 1 249 ? 8.791 -6.862 -1.410 1.00 85.44 249 LYS A C 1
ATOM 1970 O O . LYS A 1 249 ? 8.350 -5.748 -1.122 1.00 85.44 249 LYS A O 1
ATOM 1975 N N . PRO A 1 250 ? 8.270 -7.570 -2.420 1.00 89.62 250 PRO A N 1
ATOM 1976 C CA . PRO A 1 250 ? 7.04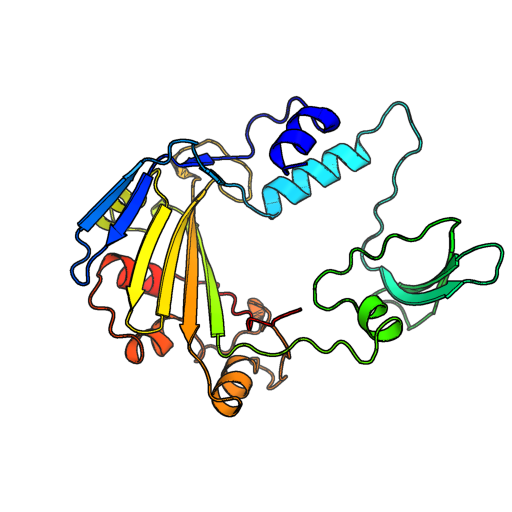7 -7.159 -3.099 1.00 89.62 250 PRO A CA 1
ATOM 1977 C C . PRO A 1 250 ? 5.822 -7.331 -2.189 1.00 89.62 250 PRO A C 1
ATOM 1979 O O . PRO A 1 250 ? 5.828 -8.104 -1.237 1.00 89.62 250 PRO A O 1
ATOM 1982 N N . LEU A 1 251 ? 4.777 -6.561 -2.465 1.00 90.25 251 LEU A N 1
ATOM 1983 C CA . LEU A 1 251 ? 3.425 -6.752 -1.946 1.00 90.25 251 LEU A CA 1
ATOM 1984 C C . LEU A 1 251 ? 2.497 -6.870 -3.148 1.00 90.25 251 LEU A C 1
ATOM 1986 O O . LEU A 1 251 ? 2.755 -6.237 -4.171 1.00 90.25 251 LEU A O 1
ATOM 1990 N N . LEU A 1 252 ? 1.441 -7.664 -3.003 1.00 90.38 252 LEU A N 1
ATOM 1991 C CA . LEU A 1 252 ? 0.552 -8.003 -4.101 1.00 90.38 252 LEU A CA 1
ATOM 1992 C C . LEU A 1 252 ? -0.921 -7.997 -3.677 1.00 90.38 252 LEU A C 1
ATOM 1994 O O . LEU A 1 252 ? -1.477 -9.054 -3.382 1.00 90.38 252 LEU A O 1
ATOM 1998 N N . PRO A 1 253 ? -1.556 -6.819 -3.582 1.00 91.00 253 PRO A N 1
ATOM 1999 C CA . PRO A 1 253 ? -3.000 -6.719 -3.471 1.00 91.00 253 PRO A CA 1
ATOM 2000 C C . PRO A 1 253 ? -3.709 -7.045 -4.788 1.00 91.00 253 PRO A C 1
ATOM 2002 O O . PRO A 1 253 ? -3.312 -6.598 -5.866 1.00 91.00 253 PRO A O 1
ATOM 2005 N N . ALA A 1 254 ? -4.822 -7.752 -4.667 1.00 92.25 254 ALA A N 1
ATOM 2006 C CA . ALA A 1 254 ? -5.878 -7.825 -5.655 1.00 92.25 254 ALA A CA 1
ATOM 2007 C C . ALA A 1 254 ? -6.722 -6.548 -5.628 1.00 92.25 254 ALA A C 1
ATOM 2009 O O . ALA A 1 254 ? -7.091 -6.043 -4.562 1.00 92.25 254 ALA A O 1
ATOM 2010 N N . VAL A 1 255 ? -7.027 -6.029 -6.814 1.00 90.94 255 VAL A N 1
ATOM 2011 C CA . VAL A 1 255 ? -7.839 -4.826 -6.976 1.00 90.94 255 VAL A CA 1
ATOM 2012 C C . VAL A 1 255 ? -9.305 -5.215 -6.919 1.00 90.94 255 VAL A C 1
ATOM 2014 O O . VAL A 1 255 ? -9.750 -6.095 -7.656 1.00 90.94 255 VAL A O 1
ATOM 2017 N N . HIS A 1 256 ? -10.037 -4.544 -6.042 1.00 87.75 256 HIS A N 1
ATOM 2018 C CA . HIS A 1 256 ? -11.469 -4.727 -5.890 1.00 87.75 256 HIS A CA 1
ATOM 2019 C C . HIS A 1 256 ? -12.178 -3.392 -6.083 1.00 87.75 256 HIS A C 1
ATOM 2021 O O . HIS A 1 256 ? -11.679 -2.367 -5.609 1.00 87.75 256 HIS A O 1
ATOM 2027 N N . ASP A 1 257 ? -13.325 -3.426 -6.747 1.00 83.06 257 ASP A N 1
ATOM 2028 C CA . ASP A 1 257 ? -14.277 -2.319 -6.756 1.00 83.06 257 ASP A CA 1
ATOM 2029 C C . ASP A 1 257 ? -15.046 -2.344 -5.419 1.00 83.06 257 ASP A C 1
ATOM 2031 O O . ASP A 1 257 ? -15.556 -3.413 -5.057 1.00 83.06 257 ASP A O 1
ATOM 2035 N N . PRO A 1 258 ? -15.001 -1.270 -4.604 1.00 69.94 258 PRO A N 1
ATOM 2036 C CA . PRO A 1 258 ? -15.510 -1.271 -3.232 1.00 69.94 258 PRO A CA 1
ATOM 2037 C C . PRO A 1 258 ? -17.029 -1.273 -3.062 1.00 69.94 258 PRO A C 1
ATOM 2039 O O . PRO A 1 258 ? -17.758 -0.742 -3.923 1.00 69.94 258 PRO A O 1
#

Organism: NCBI:txid1314779

Sequence (258 aa):
PGVRTFVDEYVKNYPTYVMKQVMLKILNRKGEVEVVTGHSSSTMLSTCGILYKMFKSHLLSCVNGPVATYETEKVVQDIKNDEQKITVTFSDLGIDSTSNTIKADLVIAAYGVHSAIRRSLFPDLKPEYVGYVIWRSAMPEATLLRGARKVLENSTLLFGCLKDYILTFHVLSENGSLISSERQFTWEWYQHIPNPTNLETILTDINGIKHSTAVPRDKMHPSISPRNYRAAAPSSNPHFTEILENTTKPLLPAVHDP